Protein AF-A0AAD5Y8P5-F1 (afdb_monomer_lite)

Foldseek 3Di:
DVLLVVLALEEADQVVADDPVNLVLSLVLVLVVLVVCVVVVHPDDDHDYYYDCNRPVPPDPQVNSQVVSQVSCVPSDHGDGDDCPPCVVPDDDDPVCVVVVVVLVVVVVVLVVVVVVVQPDDPPDDRDDPDQQSAFDFDDDPNDTDTHRPVRVVVQAPPVVRGGPDDPCVVVVVVSNVSSVNVVCVVVVD

pLDDT: mean 88.27, std 11.72, range [32.88, 97.75]

InterPro domains:
  IPR000023 Phosphofructokinase domain [PF00365] (1-112)
  IPR035966 Phosphofructokinase superfamily [G3DSA:3.40.50.460] (1-175)
  IPR035966 Phosphofructokinase superfamily [SSF53784] (1-173)

Radius of gyration: 23.86 Å; chains: 1; bounding box: 50×32×78 Å

Secondary structure (DSSP, 8-state):
-HHHHTT-SEEE-TTT---HHHHHHHHHHHHHHHHHHHHHT-------EEE-TTSSTTTS-HHHHHHHHHHHHTTS--------GGGGG-SSPPHHHHHHHHHHHHHHHHHHHHHHHHH---TTS------GGGSEEEEEETTEEEEEEHHHHHHHEETTTTEESS-GGGGGHHHHHHHTTSTTTTGGG-

Sequence (190 aa):
MSALSVGASSSYIPEEGLSIETLHNDVKHLIRRYTEEIKSGIANEGRVILRSENTQPKVYSTSVISGILRAEGKGLFDSKEAVLGHLQQGDIPSPLDRIRATRLAVSAMDWIERVFGEINPTKDMPTYTTDEQHSCVIGIVGSMIVPTPILDARELADMKKRVPKESWWMGLRPLIRVLGKREYHDQAKL

Structure (mmCIF, N/CA/C/O backbone):
data_AF-A0AAD5Y8P5-F1
#
_entry.id   AF-A0AAD5Y8P5-F1
#
loop_
_atom_site.group_PDB
_atom_site.id
_atom_site.type_symbol
_atom_site.label_atom_id
_atom_site.label_alt_id
_atom_site.label_comp_id
_atom_site.label_asym_id
_atom_site.label_entity_id
_atom_site.label_seq_id
_atom_site.pdbx_PDB_ins_code
_atom_site.Cartn_x
_atom_site.Cartn_y
_atom_site.Cartn_z
_atom_site.occupancy
_atom_site.B_iso_or_equiv
_atom_site.auth_seq_id
_atom_site.auth_comp_id
_atom_site.auth_asym_id
_atom_site.auth_atom_id
_atom_site.pdbx_PDB_model_num
ATOM 1 N N . MET A 1 1 ? 2.469 3.359 3.311 1.00 90.25 1 MET A N 1
ATOM 2 C CA . MET A 1 1 ? 2.428 4.815 3.041 1.00 90.25 1 MET A CA 1
ATOM 3 C C . MET A 1 1 ? 1.085 5.438 3.380 1.00 90.25 1 MET A C 1
ATOM 5 O O . MET A 1 1 ? 1.068 6.249 4.291 1.00 90.25 1 MET A O 1
ATOM 9 N N . SER A 1 2 ? -0.032 5.026 2.768 1.00 92.44 2 SER A N 1
ATOM 10 C CA . SER A 1 2 ? -1.351 5.640 3.024 1.00 92.44 2 SER A CA 1
ATOM 11 C C . SER A 1 2 ? -1.718 5.713 4.510 1.00 92.44 2 SER A C 1
ATOM 13 O O . SER A 1 2 ? -2.194 6.739 4.971 1.00 92.44 2 SER A O 1
ATOM 15 N N . ALA A 1 3 ? -1.400 4.664 5.278 1.00 93.12 3 ALA A N 1
ATOM 16 C CA . ALA A 1 3 ? -1.639 4.616 6.722 1.00 93.12 3 ALA A CA 1
ATOM 17 C C . ALA A 1 3 ? -0.915 5.729 7.490 1.00 93.12 3 ALA A C 1
ATOM 19 O O . ALA A 1 3 ? -1.480 6.305 8.409 1.00 93.12 3 ALA A O 1
ATOM 20 N N . LEU A 1 4 ? 0.317 6.046 7.086 1.00 92.94 4 LEU A N 1
ATOM 21 C CA . LEU A 1 4 ? 1.108 7.109 7.692 1.00 92.94 4 LEU A CA 1
ATOM 22 C C . LEU A 1 4 ? 0.537 8.486 7.331 1.00 92.94 4 LEU A C 1
ATOM 24 O O . LEU A 1 4 ? 0.428 9.344 8.196 1.00 92.94 4 LEU A O 1
ATOM 28 N N . SER A 1 5 ? 0.126 8.678 6.074 1.00 92.00 5 SER A N 1
ATOM 29 C CA . SER A 1 5 ? -0.413 9.953 5.585 1.00 92.00 5 SER A CA 1
ATOM 30 C C . SER A 1 5 ? -1.754 10.332 6.216 1.00 92.00 5 SER A C 1
ATOM 32 O O . SER A 1 5 ? -1.998 11.511 6.439 1.00 92.00 5 SER A O 1
ATOM 34 N N . VAL A 1 6 ? -2.619 9.351 6.498 1.00 90.94 6 VAL A N 1
ATOM 35 C CA . VAL A 1 6 ? -3.957 9.596 7.073 1.00 90.94 6 VAL A CA 1
ATOM 36 C C . VAL A 1 6 ? -4.008 9.442 8.595 1.00 90.94 6 VAL A C 1
ATOM 38 O O . VAL A 1 6 ? -5.085 9.541 9.172 1.00 90.94 6 VAL A O 1
ATOM 41 N N . GLY A 1 7 ? -2.880 9.143 9.248 1.00 90.19 7 GLY A N 1
ATOM 42 C CA . GLY A 1 7 ? -2.860 8.860 10.687 1.00 90.19 7 GLY A CA 1
ATOM 43 C C . GLY A 1 7 ? -3.706 7.639 11.068 1.00 90.19 7 GLY A C 1
ATOM 44 O O . GLY A 1 7 ? -4.393 7.648 12.088 1.00 90.19 7 GLY A O 1
ATOM 45 N N . ALA A 1 8 ? -3.697 6.593 10.236 1.00 91.94 8 ALA A N 1
ATOM 46 C CA . ALA A 1 8 ? -4.475 5.384 10.490 1.00 91.94 8 ALA A CA 1
ATOM 47 C C . ALA A 1 8 ? -4.059 4.737 11.821 1.00 91.94 8 ALA A C 1
ATOM 49 O O . ALA A 1 8 ? -2.870 4.579 12.100 1.00 91.94 8 ALA A O 1
ATOM 50 N N . SER A 1 9 ? -5.034 4.289 12.616 1.00 90.12 9 SER A N 1
ATOM 51 C CA . SER A 1 9 ? -4.767 3.640 13.911 1.00 90.12 9 SER A CA 1
ATOM 52 C C . SER A 1 9 ? -4.070 2.285 13.747 1.00 90.12 9 SER A C 1
ATOM 54 O O . SER A 1 9 ? -3.329 1.825 14.621 1.00 90.12 9 SER A O 1
ATOM 56 N N . SER A 1 10 ? -4.325 1.632 12.613 1.00 90.69 10 SER A N 1
ATOM 57 C CA . SER A 1 10 ? -3.886 0.273 12.316 1.00 90.69 10 SER A CA 1
ATOM 58 C C . SER A 1 10 ? -3.712 0.108 10.812 1.00 90.69 10 SER A C 1
ATOM 60 O O . SER A 1 10 ? -4.474 0.679 10.025 1.00 90.69 10 SER A O 1
ATOM 62 N N . SER A 1 11 ? -2.745 -0.710 10.391 1.00 93.62 11 SER A N 1
ATOM 63 C CA . SER A 1 11 ? -2.685 -1.144 8.995 1.00 93.62 11 SER A CA 1
ATOM 64 C C . SER A 1 11 ? -2.195 -2.576 8.822 1.00 93.62 11 SER A C 1
ATOM 66 O O . SER A 1 11 ? -1.150 -2.946 9.364 1.00 93.62 11 SER A O 1
ATOM 68 N N . TYR A 1 12 ? -2.945 -3.349 8.036 1.00 94.62 12 TYR A N 1
ATOM 69 C CA . TYR A 1 12 ? -2.712 -4.767 7.771 1.00 94.62 12 TYR A CA 1
ATOM 70 C C . TYR A 1 12 ? -2.109 -4.963 6.386 1.00 94.62 12 TYR A C 1
ATOM 72 O O . TYR A 1 12 ? -2.709 -4.574 5.378 1.00 94.62 12 TYR A O 1
ATOM 80 N N . ILE A 1 13 ? -0.941 -5.598 6.338 1.00 94.06 13 ILE A N 1
ATOM 81 C CA . ILE A 1 13 ? -0.135 -5.758 5.126 1.00 94.06 13 ILE A CA 1
ATOM 82 C C . ILE A 1 13 ? 0.167 -7.242 4.856 1.00 94.06 13 ILE A C 1
ATOM 84 O O . ILE A 1 13 ? 0.202 -8.028 5.807 1.00 94.06 13 ILE A O 1
ATOM 88 N N . PRO A 1 14 ? 0.389 -7.648 3.594 1.00 92.44 14 PRO A N 1
ATOM 89 C CA . PRO A 1 14 ? 0.648 -9.047 3.259 1.00 92.44 14 PRO A CA 1
ATOM 90 C C . PRO A 1 14 ? 1.954 -9.593 3.851 1.00 92.44 14 PRO A C 1
ATOM 92 O O . PRO A 1 14 ? 2.056 -10.796 4.075 1.00 92.44 14 PRO A O 1
ATOM 95 N N . GLU A 1 15 ? 2.940 -8.731 4.100 1.00 90.31 15 GLU A N 1
ATOM 96 C CA . GLU A 1 15 ? 4.275 -9.095 4.584 1.00 90.31 15 GLU A CA 1
ATOM 97 C C . GLU A 1 15 ? 4.266 -9.570 6.045 1.00 90.31 15 GLU A C 1
ATOM 99 O O . GLU A 1 15 ? 5.000 -10.490 6.389 1.00 90.31 15 GLU A O 1
ATOM 104 N N . GLU A 1 16 ? 3.421 -8.974 6.892 1.00 89.56 16 GLU A N 1
ATOM 105 C CA . GLU A 1 16 ? 3.243 -9.366 8.302 1.00 89.56 16 GLU A CA 1
ATOM 106 C C . GLU A 1 16 ? 2.092 -10.371 8.484 1.00 89.56 16 GLU A C 1
ATOM 108 O O . GLU A 1 16 ? 2.071 -11.135 9.448 1.00 89.56 16 GLU A O 1
ATOM 113 N N . GLY A 1 17 ? 1.131 -10.380 7.554 1.00 88.75 17 GLY A N 1
ATOM 114 C CA . GLY A 1 17 ? -0.114 -11.124 7.705 1.00 88.75 17 GLY A CA 1
ATOM 115 C C . GLY A 1 17 ? -1.024 -10.533 8.786 1.00 88.75 17 GLY A C 1
ATOM 116 O O . GLY A 1 17 ? -0.840 -9.409 9.257 1.00 88.75 17 GLY A O 1
ATOM 117 N N . LEU A 1 18 ? -2.056 -11.290 9.150 1.00 92.44 18 LEU A N 1
ATOM 118 C CA . LEU A 1 18 ? -3.017 -10.943 10.188 1.00 92.44 18 LEU A CA 1
ATOM 119 C C . LEU A 1 18 ? -3.311 -12.168 11.062 1.00 92.44 18 LEU A C 1
ATOM 121 O O . LEU A 1 18 ? -3.716 -13.229 10.584 1.00 92.44 18 LEU A O 1
ATOM 125 N N . SER A 1 19 ? -3.125 -12.011 12.370 1.00 91.56 19 SER A N 1
ATOM 126 C CA . SER A 1 19 ? -3.484 -13.019 13.365 1.00 91.56 19 SER A CA 1
ATOM 127 C C . SER A 1 19 ? -4.664 -12.548 14.216 1.00 91.56 19 SER A C 1
ATOM 129 O O . SER A 1 19 ? -4.934 -11.349 14.335 1.00 91.56 19 SER A O 1
ATOM 131 N N . ILE A 1 20 ? -5.354 -13.504 14.845 1.00 92.81 20 ILE A N 1
ATOM 132 C CA . ILE A 1 20 ? -6.429 -13.214 15.807 1.00 92.81 20 ILE A CA 1
ATOM 133 C C . ILE A 1 20 ? -5.882 -12.393 16.977 1.00 92.81 20 ILE A C 1
ATOM 135 O O . ILE A 1 20 ? -6.542 -11.472 17.442 1.00 92.81 20 ILE A O 1
ATOM 139 N N . GLU A 1 21 ? -4.661 -12.687 17.427 1.00 92.50 21 GLU A N 1
ATOM 140 C CA . GLU A 1 21 ? -4.012 -11.950 18.509 1.00 92.50 21 GLU A CA 1
ATOM 141 C C . GLU A 1 21 ? -3.788 -10.479 18.143 1.00 92.50 21 GLU A C 1
ATOM 143 O O . GLU A 1 21 ? -4.112 -9.589 18.930 1.00 92.50 21 GLU A O 1
ATOM 148 N N . THR A 1 22 ? -3.302 -10.201 16.928 1.00 91.25 22 THR A N 1
ATOM 149 C CA . THR A 1 22 ? -3.154 -8.823 16.445 1.00 91.25 22 THR A CA 1
ATOM 150 C C . THR A 1 22 ? -4.506 -8.118 16.388 1.00 91.25 22 THR A C 1
ATOM 152 O O . THR A 1 22 ? -4.627 -7.001 16.884 1.00 91.25 22 THR A O 1
ATOM 155 N N . LEU A 1 23 ? -5.540 -8.772 15.852 1.00 92.75 23 LEU A N 1
ATOM 156 C CA . LEU A 1 23 ? -6.878 -8.184 15.772 1.00 92.75 23 LEU A CA 1
ATOM 157 C C . LEU A 1 23 ? -7.476 -7.910 17.162 1.00 92.75 23 LEU A C 1
ATOM 159 O O . LEU A 1 23 ? -8.064 -6.856 17.390 1.00 92.75 23 LEU A O 1
ATOM 163 N N . HIS A 1 24 ? -7.279 -8.822 18.112 1.00 92.62 24 HIS A N 1
ATOM 164 C CA . HIS A 1 24 ? -7.704 -8.659 19.503 1.00 92.62 24 HIS A CA 1
ATOM 165 C C . HIS A 1 24 ? -7.011 -7.482 20.192 1.00 92.62 24 HIS A C 1
ATOM 167 O O . HIS A 1 24 ? -7.648 -6.689 20.890 1.00 92.62 24 HIS A O 1
ATOM 173 N N . ASN A 1 25 ? -5.704 -7.333 19.979 1.00 92.00 25 ASN A N 1
ATOM 174 C CA . ASN A 1 25 ? -4.945 -6.201 20.506 1.00 92.00 25 ASN A CA 1
ATOM 175 C C . ASN A 1 25 ? -5.420 -4.875 19.897 1.00 92.00 25 ASN A C 1
ATOM 177 O O . ASN A 1 25 ? -5.530 -3.874 20.609 1.00 92.00 25 ASN A O 1
ATOM 181 N N . ASP A 1 26 ? -5.782 -4.880 18.616 1.00 92.31 26 ASP A N 1
ATOM 182 C CA . ASP A 1 26 ? -6.327 -3.714 17.925 1.00 92.31 26 ASP A CA 1
ATOM 183 C C . ASP A 1 26 ? -7.703 -3.317 18.470 1.00 92.31 26 ASP A C 1
ATOM 185 O O . ASP A 1 26 ? -7.940 -2.140 18.745 1.00 92.31 26 ASP A O 1
ATOM 189 N N . VAL A 1 27 ? -8.585 -4.292 18.706 1.00 93.62 27 VAL A N 1
ATOM 190 C CA . VAL A 1 27 ? -9.883 -4.088 19.370 1.00 93.62 27 VAL A CA 1
ATOM 191 C C . VAL A 1 27 ? -9.689 -3.464 20.751 1.00 93.62 27 VAL A C 1
ATOM 193 O O . VAL A 1 27 ? -10.279 -2.424 21.049 1.00 93.62 27 VAL A O 1
ATOM 196 N N . LYS A 1 28 ? -8.825 -4.051 21.589 1.00 92.94 28 LYS A N 1
ATOM 197 C CA . LYS A 1 28 ? -8.518 -3.518 22.926 1.00 92.94 28 LYS A CA 1
ATOM 198 C C . LYS A 1 28 ? -7.996 -2.089 22.861 1.00 92.94 28 LYS A C 1
ATOM 200 O O . LYS A 1 28 ? -8.388 -1.251 23.673 1.00 92.94 28 LYS A O 1
ATOM 205 N N . HIS A 1 29 ? -7.121 -1.813 21.899 1.00 91.38 29 HIS A N 1
ATOM 206 C CA . HIS A 1 29 ? -6.576 -0.484 21.691 1.00 91.38 29 HIS A CA 1
ATOM 207 C C . HIS A 1 29 ? -7.676 0.524 21.327 1.00 91.38 29 HIS A C 1
ATOM 209 O O . HIS A 1 29 ? -7.740 1.591 21.938 1.00 91.38 29 HIS A O 1
ATOM 215 N N . LEU A 1 30 ? -8.582 0.185 20.406 1.00 92.44 30 LEU A N 1
ATOM 216 C CA . LEU A 1 30 ? -9.707 1.054 20.042 1.00 92.44 30 LEU A CA 1
ATOM 217 C C . LEU A 1 30 ? -10.650 1.292 21.223 1.00 92.44 30 LEU A C 1
ATOM 219 O O . LEU A 1 30 ? -10.966 2.444 21.513 1.00 92.44 30 LEU A O 1
ATOM 223 N N . ILE A 1 31 ? -11.036 0.235 21.947 1.00 92.38 31 ILE A N 1
ATOM 224 C CA . ILE A 1 31 ? -11.887 0.347 23.141 1.00 92.38 31 ILE A CA 1
ATOM 225 C C . ILE A 1 31 ? -11.251 1.294 24.158 1.00 92.38 31 ILE A C 1
ATOM 227 O O . ILE A 1 31 ? -11.919 2.202 24.657 1.00 92.38 31 ILE A O 1
ATOM 231 N N . ARG A 1 32 ? -9.951 1.128 24.435 1.00 90.88 32 ARG A N 1
ATOM 232 C CA . ARG A 1 32 ? -9.208 2.013 25.339 1.00 90.88 32 ARG A CA 1
ATOM 233 C C . ARG A 1 32 ? -9.299 3.466 24.877 1.00 90.88 32 ARG A C 1
ATOM 235 O O . ARG A 1 32 ? -9.692 4.324 25.660 1.00 90.88 32 ARG A O 1
ATOM 242 N N . ARG A 1 33 ? -8.978 3.732 23.611 1.00 90.56 33 ARG A N 1
ATOM 243 C CA . ARG A 1 33 ? -8.906 5.091 23.062 1.00 90.56 33 ARG A CA 1
ATOM 244 C C . ARG A 1 33 ? -10.268 5.797 23.045 1.00 90.56 33 ARG A C 1
ATOM 246 O O . ARG A 1 33 ? -10.339 6.953 23.446 1.00 90.56 33 ARG A O 1
ATOM 253 N N . TYR A 1 34 ? -11.342 5.110 22.651 1.00 91.19 34 TYR A N 1
ATOM 254 C CA . TYR A 1 34 ? -12.699 5.671 22.721 1.00 91.19 34 TYR A CA 1
ATOM 255 C C . TYR A 1 34 ? -13.161 5.887 24.169 1.00 91.19 34 TYR A C 1
ATOM 257 O O . TYR A 1 34 ? -13.794 6.892 24.476 1.00 91.19 34 TYR A O 1
ATOM 265 N N . THR A 1 35 ? -12.804 4.988 25.091 1.00 90.75 35 THR A N 1
ATOM 266 C CA . THR A 1 35 ? -13.145 5.147 26.515 1.00 90.75 35 THR A CA 1
ATOM 267 C C . THR A 1 35 ? -12.419 6.336 27.149 1.00 90.75 35 THR A C 1
ATOM 269 O O . THR A 1 35 ? -13.012 7.067 27.939 1.00 90.75 35 THR A O 1
ATOM 272 N N . GLU A 1 36 ? -11.138 6.533 26.828 1.00 89.19 36 GLU A N 1
ATOM 273 C CA . GLU A 1 36 ? -10.352 7.692 27.269 1.00 89.19 36 GLU A CA 1
ATOM 274 C C . GLU A 1 36 ? -10.967 9.006 26.778 1.00 89.19 36 GLU A C 1
ATOM 276 O O . GLU A 1 36 ? -11.122 9.931 27.567 1.00 89.19 36 GLU A O 1
ATOM 281 N N . GLU A 1 37 ? -11.374 9.076 25.510 1.00 88.88 37 GLU A N 1
ATOM 282 C CA . GLU A 1 37 ? -11.982 10.280 24.925 1.00 88.88 37 GLU A CA 1
ATOM 283 C C . GLU A 1 37 ? -13.309 10.640 25.594 1.00 88.88 37 GLU A C 1
ATOM 285 O O . GLU A 1 37 ? -13.493 11.792 25.993 1.00 88.88 37 GLU A O 1
ATOM 290 N N . ILE A 1 38 ? -14.174 9.648 25.831 1.00 88.38 38 ILE A N 1
ATOM 291 C CA . ILE A 1 38 ? -15.427 9.844 26.573 1.00 88.38 38 ILE A CA 1
ATOM 292 C C . ILE A 1 38 ? -15.146 10.351 27.993 1.00 88.38 38 ILE A C 1
ATOM 294 O O . ILE A 1 38 ? -15.801 11.285 28.453 1.00 88.38 38 ILE A O 1
ATOM 298 N N . LYS A 1 39 ? -14.160 9.770 28.690 1.00 89.31 39 LYS A N 1
ATOM 299 C CA . LYS A 1 39 ? -13.785 10.193 30.052 1.00 89.31 39 LYS A CA 1
ATOM 300 C C . LYS A 1 39 ? -13.212 11.606 30.093 1.00 89.31 39 LYS A C 1
ATOM 302 O O . LYS A 1 39 ? -13.468 12.334 31.046 1.00 89.31 39 LYS A O 1
ATOM 307 N N . SER A 1 40 ? -12.434 11.984 29.085 1.00 88.62 40 SER A N 1
ATOM 308 C CA . SER A 1 40 ? -11.830 13.312 28.975 1.00 88.62 40 SER A CA 1
ATOM 309 C C . SER A 1 40 ? -12.780 14.366 28.394 1.00 88.62 40 SER A C 1
ATOM 311 O O . SER A 1 40 ? -12.387 15.525 28.298 1.00 88.62 40 SER A O 1
ATOM 313 N N . GLY A 1 41 ? -14.007 13.995 28.006 1.00 86.44 41 GLY A N 1
ATOM 314 C CA . GLY A 1 41 ? -14.973 14.908 27.386 1.00 86.44 41 GLY A CA 1
ATOM 315 C C . GLY A 1 41 ? -14.536 15.421 26.009 1.00 86.44 41 GLY A C 1
ATOM 316 O O . GLY A 1 41 ? -15.014 16.461 25.561 1.00 86.44 41 GLY A O 1
ATOM 317 N N . ILE A 1 42 ? -13.609 14.720 25.350 1.00 85.94 42 ILE A N 1
ATOM 318 C CA . ILE A 1 42 ? -13.103 15.076 24.023 1.00 85.94 42 ILE A CA 1
ATOM 319 C C . ILE A 1 42 ? -14.069 14.506 22.983 1.00 85.94 42 ILE A C 1
ATOM 321 O O . ILE A 1 42 ? -14.558 13.385 23.124 1.00 85.94 42 ILE A O 1
ATOM 325 N N . ALA A 1 43 ? -14.355 15.274 21.931 1.00 81.25 43 ALA A N 1
ATOM 326 C CA . ALA A 1 43 ? -15.179 14.791 20.831 1.00 81.25 43 ALA A CA 1
ATOM 327 C C . ALA A 1 43 ? -14.529 13.564 20.169 1.00 81.25 43 ALA A C 1
ATOM 329 O O . ALA A 1 43 ? -13.327 13.543 19.917 1.00 81.25 43 ALA A O 1
ATOM 330 N N . ASN A 1 44 ? -15.337 12.547 19.870 1.00 78.31 44 ASN A N 1
ATOM 331 C CA . ASN A 1 44 ? -14.853 11.329 19.231 1.00 78.31 44 ASN A CA 1
ATOM 332 C C . ASN A 1 44 ? -14.359 11.628 17.810 1.00 78.31 44 ASN A C 1
ATOM 334 O O . ASN A 1 44 ? -15.157 11.867 16.901 1.00 78.31 44 ASN A O 1
ATOM 338 N N . GLU A 1 45 ? -13.048 11.549 17.603 1.00 79.56 45 GLU A N 1
ATOM 339 C CA . GLU A 1 45 ? -12.453 11.623 16.273 1.00 79.56 45 GLU A CA 1
ATOM 340 C C . GLU A 1 45 ? -12.576 10.249 15.596 1.00 79.56 45 GLU A C 1
ATOM 342 O O . GLU A 1 45 ? -12.228 9.201 16.159 1.00 79.56 45 GLU A O 1
ATOM 347 N N . GLY A 1 46 ? -13.146 10.227 14.390 1.00 86.56 46 GLY A N 1
ATOM 348 C CA . GLY A 1 46 ? -13.263 9.007 13.594 1.00 86.56 46 GLY A CA 1
ATOM 349 C C . GLY A 1 46 ? -11.893 8.368 13.363 1.00 86.56 46 GLY A C 1
ATOM 350 O O . GLY A 1 46 ? -10.889 9.059 13.208 1.00 86.56 46 GLY A O 1
ATOM 351 N N . ARG A 1 47 ? -11.840 7.035 13.344 1.00 91.44 47 ARG A N 1
ATOM 352 C CA . ARG A 1 47 ? -10.594 6.281 13.170 1.00 91.44 47 ARG A CA 1
ATOM 353 C C . ARG A 1 47 ? -10.649 5.436 11.916 1.00 91.44 47 ARG A C 1
ATOM 355 O O . ARG A 1 47 ? -11.695 4.897 11.563 1.00 91.44 47 ARG A O 1
ATOM 362 N N . VAL A 1 48 ? -9.499 5.302 11.266 1.00 93.50 48 VAL A N 1
ATOM 363 C CA . VAL A 1 48 ? -9.353 4.543 10.024 1.00 93.50 48 VAL A CA 1
ATOM 364 C C . VAL A 1 48 ? -8.375 3.398 10.235 1.00 93.50 48 VAL A C 1
ATOM 366 O O . VAL A 1 48 ? -7.298 3.569 10.811 1.00 93.50 48 VAL A O 1
ATOM 369 N N . ILE A 1 49 ? -8.754 2.229 9.729 1.00 94.19 49 ILE A N 1
ATOM 370 C CA . ILE A 1 49 ? -7.901 1.050 9.626 1.00 94.19 49 ILE A CA 1
ATOM 371 C C . ILE A 1 49 ? -7.731 0.746 8.148 1.00 94.19 49 ILE A C 1
ATOM 373 O O . ILE A 1 49 ? -8.715 0.630 7.421 1.00 94.19 49 ILE A O 1
ATOM 377 N N . LEU A 1 50 ? -6.484 0.613 7.701 1.00 94.88 50 LEU A N 1
ATOM 378 C CA . LEU A 1 50 ? -6.194 0.286 6.308 1.00 94.88 50 LEU A CA 1
ATOM 379 C C . LEU A 1 50 ? -5.809 -1.179 6.171 1.00 94.88 50 LEU A C 1
ATOM 381 O O . LEU A 1 50 ? -4.899 -1.660 6.841 1.00 94.88 50 LEU A O 1
ATOM 385 N N . ARG A 1 51 ? -6.457 -1.884 5.254 1.00 94.69 51 ARG A N 1
ATOM 386 C CA . ARG A 1 51 ? -6.156 -3.282 4.956 1.00 94.69 51 ARG A CA 1
ATOM 387 C C . ARG A 1 51 ? -5.767 -3.405 3.493 1.00 94.69 51 ARG A C 1
ATOM 389 O O . ARG A 1 51 ? -6.535 -3.012 2.621 1.00 94.69 51 ARG A O 1
ATOM 396 N N . SER A 1 52 ? -4.582 -3.951 3.235 1.00 94.25 52 SER A N 1
ATOM 397 C CA . SER A 1 52 ? -4.168 -4.302 1.878 1.00 94.25 52 SER A CA 1
ATOM 398 C C . SER A 1 52 ? -4.983 -5.488 1.358 1.00 94.25 52 SER A C 1
ATOM 400 O O . SER A 1 52 ? -5.326 -6.403 2.110 1.00 94.25 52 SER A O 1
ATOM 402 N N . GLU A 1 53 ? -5.291 -5.482 0.062 1.00 92.12 53 GLU A N 1
ATOM 403 C CA . GLU A 1 53 ? -6.152 -6.480 -0.576 1.00 92.12 53 GLU A CA 1
ATOM 404 C C . GLU A 1 53 ? -5.594 -7.904 -0.458 1.00 92.12 53 GLU A C 1
ATOM 406 O O . GLU A 1 53 ? -6.347 -8.853 -0.228 1.00 92.12 53 GLU A O 1
ATOM 411 N N . ASN A 1 54 ? -4.270 -8.049 -0.536 1.00 90.94 54 ASN A N 1
ATOM 412 C CA . ASN A 1 54 ? -3.612 -9.352 -0.523 1.00 90.94 54 ASN A CA 1
ATOM 413 C C . ASN A 1 54 ? -3.301 -9.873 0.895 1.00 90.94 54 ASN A C 1
ATOM 415 O O . ASN A 1 54 ? -2.705 -10.939 1.054 1.00 90.94 54 ASN A O 1
ATOM 419 N N . THR A 1 55 ? -3.712 -9.157 1.948 1.00 90.94 55 THR A N 1
ATOM 420 C CA . THR A 1 55 ? -3.552 -9.625 3.331 1.00 90.94 55 THR A CA 1
ATOM 421 C C . THR A 1 55 ? -4.593 -10.702 3.629 1.00 90.94 55 THR A C 1
ATOM 423 O O . THR A 1 55 ? -5.744 -10.378 3.922 1.00 90.94 55 THR A O 1
ATOM 426 N N . GLN A 1 56 ? -4.209 -11.977 3.500 1.00 88.25 56 GLN A N 1
ATOM 427 C CA . GLN A 1 56 ? -5.052 -13.166 3.743 1.00 88.25 56 GLN A CA 1
ATOM 428 C C . GLN A 1 56 ? -6.503 -13.022 3.233 1.00 88.25 56 GLN A C 1
ATOM 430 O O . GLN A 1 56 ? -7.454 -13.146 4.011 1.00 88.25 56 GLN A O 1
ATOM 435 N N . PRO A 1 57 ? -6.697 -12.799 1.918 1.00 84.44 57 PRO A N 1
ATOM 436 C CA . PRO A 1 57 ? -7.988 -12.411 1.341 1.00 84.44 57 PRO A CA 1
ATOM 437 C C . PRO A 1 57 ? -9.124 -13.406 1.577 1.00 84.44 57 PRO A C 1
ATOM 439 O O . PRO A 1 57 ? -10.281 -13.008 1.617 1.00 84.44 57 PRO A O 1
ATOM 442 N N . LYS A 1 58 ? -8.803 -14.692 1.753 1.00 87.25 58 LYS A N 1
ATOM 443 C CA . LYS A 1 58 ? -9.798 -15.756 1.948 1.00 87.25 58 LYS A CA 1
ATOM 444 C C . LYS A 1 58 ? -10.350 -15.838 3.372 1.00 87.25 58 LYS A C 1
ATOM 446 O O . LYS A 1 58 ? -11.420 -16.399 3.555 1.00 87.25 58 LYS A O 1
ATOM 451 N N . VAL A 1 59 ? -9.603 -15.352 4.364 1.00 90.12 59 VAL A N 1
ATOM 452 C CA . VAL A 1 59 ? -9.937 -15.541 5.787 1.00 90.12 59 VAL A CA 1
ATOM 453 C C . VAL A 1 59 ? -10.345 -14.216 6.415 1.00 90.12 59 VAL A C 1
ATOM 455 O O . VAL A 1 59 ? -11.423 -14.111 6.987 1.00 90.12 59 VAL A O 1
ATOM 458 N N . TYR A 1 60 ? -9.513 -13.186 6.258 1.00 91.81 60 TYR A N 1
ATOM 459 C CA . TYR A 1 60 ? -9.741 -11.874 6.855 1.00 91.81 60 TY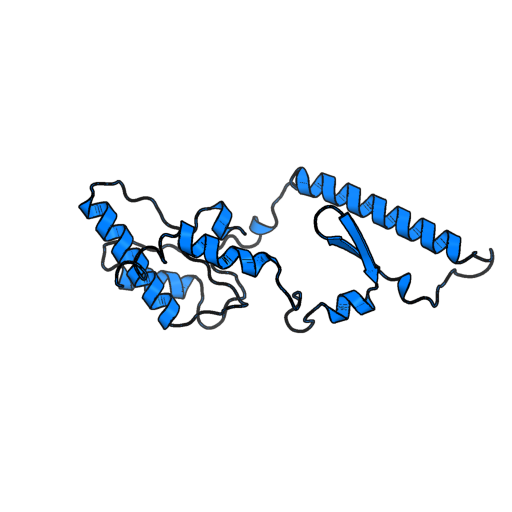R A CA 1
ATOM 460 C C . TYR A 1 60 ? -10.098 -10.849 5.780 1.00 91.81 60 TYR A C 1
ATOM 462 O O . TYR A 1 60 ? -9.294 -9.988 5.407 1.00 91.81 60 TYR A O 1
ATOM 470 N N . SER A 1 61 ? -11.321 -10.962 5.259 1.00 92.75 61 SER A N 1
ATOM 471 C CA . SER A 1 61 ? -11.891 -9.939 4.383 1.00 92.75 61 SER A CA 1
ATOM 472 C C . SER A 1 61 ? -12.171 -8.649 5.162 1.00 92.75 61 SER A C 1
ATOM 474 O O . SER A 1 61 ? -12.312 -8.650 6.388 1.00 92.75 61 SER A O 1
ATOM 476 N N . THR A 1 62 ? -12.299 -7.532 4.442 1.00 94.06 62 THR A N 1
ATOM 477 C CA . THR A 1 62 ? -12.676 -6.240 5.035 1.00 94.06 62 THR A CA 1
ATOM 478 C C . THR A 1 62 ? -14.005 -6.336 5.794 1.00 94.06 62 THR A C 1
ATOM 480 O O . THR A 1 62 ? -14.108 -5.817 6.904 1.00 94.06 62 THR A O 1
ATOM 483 N N . SER A 1 63 ? -14.967 -7.087 5.252 1.00 94.00 63 SER A N 1
ATOM 484 C CA . SER A 1 63 ? -16.276 -7.312 5.868 1.00 94.00 63 SER A CA 1
ATOM 485 C C . SER A 1 63 ? -16.189 -8.098 7.172 1.00 94.00 63 SER A C 1
ATOM 487 O O . SER A 1 63 ? -16.819 -7.721 8.158 1.00 94.00 63 SER A O 1
ATOM 489 N N . VAL A 1 64 ? -15.361 -9.148 7.217 1.00 94.00 64 VAL A N 1
ATOM 490 C CA . VAL A 1 64 ? -15.131 -9.943 8.433 1.00 94.00 64 VAL A CA 1
ATOM 491 C C . VAL A 1 64 ? -14.476 -9.088 9.512 1.00 94.00 64 VAL A C 1
ATOM 493 O O . VAL A 1 64 ? -14.947 -9.069 10.647 1.00 94.00 64 VAL A O 1
ATOM 496 N N . ILE A 1 65 ? -13.432 -8.330 9.163 1.00 94.50 65 ILE A N 1
ATOM 497 C CA . ILE A 1 65 ? -12.749 -7.438 10.111 1.00 94.50 65 ILE A CA 1
ATOM 498 C C . ILE A 1 65 ? -13.727 -6.387 10.653 1.00 94.50 65 ILE A C 1
ATOM 500 O O . ILE A 1 65 ? -13.789 -6.176 11.864 1.00 94.50 65 ILE A O 1
ATOM 504 N N . SER A 1 66 ? -14.518 -5.754 9.782 1.00 95.00 66 SER A N 1
ATOM 505 C CA . SER A 1 66 ? -15.507 -4.753 10.195 1.00 95.00 66 SER A CA 1
ATOM 506 C C . SER A 1 66 ? -16.590 -5.356 11.096 1.00 95.00 66 SER A C 1
ATOM 508 O O . SER A 1 66 ? -16.918 -4.777 12.131 1.00 95.00 66 SER A O 1
ATOM 510 N N . GLY A 1 67 ? -17.079 -6.558 10.774 1.00 94.75 67 GLY A N 1
ATOM 511 C CA . GLY A 1 67 ? -18.035 -7.292 11.603 1.00 94.75 67 GLY A CA 1
ATOM 512 C C . GLY A 1 67 ? -17.496 -7.613 12.999 1.00 94.75 67 GLY A C 1
ATOM 513 O O . GLY A 1 67 ? -18.198 -7.393 13.985 1.00 94.75 67 GLY A O 1
ATOM 514 N N . ILE A 1 68 ? -16.239 -8.058 13.098 1.00 94.44 68 ILE A N 1
ATOM 515 C CA . ILE A 1 68 ? -15.579 -8.332 14.386 1.00 94.44 68 ILE A CA 1
ATOM 516 C C . ILE A 1 68 ? -15.444 -7.046 15.207 1.00 94.44 68 ILE A C 1
ATOM 518 O O . ILE A 1 68 ? -15.838 -7.016 16.370 1.00 94.44 68 ILE A O 1
ATOM 522 N N . LEU A 1 69 ? -14.941 -5.965 14.601 1.00 94.69 69 LEU A N 1
ATOM 523 C CA . LEU A 1 69 ? -14.793 -4.671 15.275 1.00 94.69 69 LEU A CA 1
ATOM 524 C C . LEU A 1 69 ? -16.134 -4.136 15.783 1.00 94.69 69 LEU A C 1
ATOM 526 O O . LEU A 1 69 ? -16.207 -3.604 16.888 1.00 94.69 69 LEU A O 1
ATOM 530 N N . ARG A 1 70 ? -17.198 -4.301 14.994 1.00 94.50 70 ARG A N 1
ATOM 531 C CA . ARG A 1 70 ? -18.554 -3.893 15.362 1.00 94.50 70 ARG A CA 1
ATOM 532 C C . ARG A 1 70 ? -19.115 -4.717 16.521 1.00 94.50 70 ARG A C 1
ATOM 534 O O . ARG A 1 70 ? -19.706 -4.148 17.436 1.00 94.50 70 ARG A O 1
ATOM 541 N N . ALA A 1 71 ? -18.918 -6.035 16.499 1.00 94.19 71 ALA A N 1
ATOM 542 C CA . ALA A 1 71 ? -19.365 -6.925 17.569 1.00 94.19 71 ALA A CA 1
ATOM 543 C C . ALA A 1 71 ? -18.637 -6.633 18.892 1.00 94.19 71 ALA A C 1
ATOM 545 O O . ALA A 1 71 ? -19.271 -6.497 19.939 1.00 94.19 71 ALA A O 1
ATOM 546 N N . GLU A 1 72 ? -17.315 -6.465 18.839 1.00 94.25 72 GLU A N 1
ATOM 547 C CA . GLU A 1 72 ? -16.500 -6.172 20.021 1.00 94.25 72 GLU A CA 1
ATOM 548 C C . GLU A 1 72 ? -16.634 -4.725 20.514 1.00 94.25 72 GLU A C 1
ATOM 550 O O . GLU A 1 72 ? -16.388 -4.445 21.688 1.00 94.25 72 GLU A O 1
ATOM 555 N N . GLY A 1 73 ? -17.079 -3.808 19.650 1.00 88.69 73 GLY A N 1
ATOM 556 C CA . GLY A 1 73 ? -17.341 -2.417 20.007 1.00 88.69 73 GLY A CA 1
ATOM 557 C C . GLY A 1 73 ? -18.433 -2.252 21.068 1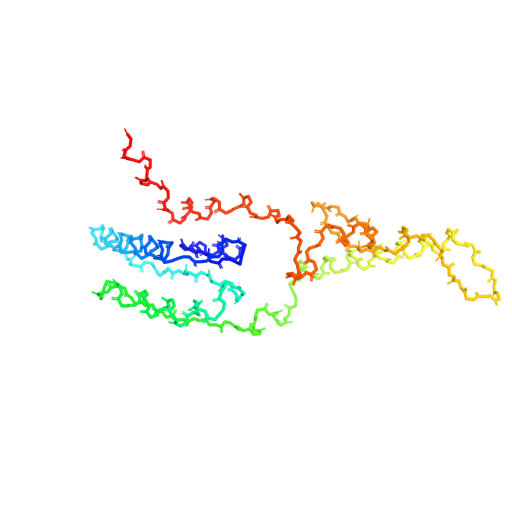.00 88.69 73 GLY A C 1
ATOM 558 O O . GLY A 1 73 ? -18.411 -1.261 21.790 1.00 88.69 73 GLY A O 1
ATOM 559 N N . LYS A 1 74 ? -19.371 -3.205 21.211 1.00 90.06 74 LYS A N 1
ATOM 560 C CA . LYS A 1 74 ? -20.416 -3.232 22.266 1.00 90.06 74 LYS A CA 1
ATOM 561 C C . LYS A 1 74 ? -21.142 -1.888 22.480 1.00 90.06 74 LYS A C 1
ATOM 563 O O . LYS A 1 74 ? -21.466 -1.519 23.605 1.00 90.06 74 LYS A O 1
ATOM 568 N N . GLY A 1 75 ? -21.381 -1.145 21.397 1.00 86.44 75 GLY A N 1
ATOM 569 C CA . GLY A 1 75 ? -22.038 0.169 21.417 1.00 86.44 75 GLY A CA 1
ATOM 570 C C . GLY A 1 75 ? -21.125 1.363 21.728 1.00 86.44 75 GLY A C 1
ATOM 571 O O . GLY A 1 75 ? -21.576 2.498 21.614 1.00 86.44 75 GLY A O 1
ATOM 572 N N . LEU A 1 76 ? -19.850 1.138 22.066 1.00 90.75 76 LEU A N 1
ATOM 573 C CA . LEU A 1 76 ? -18.851 2.195 22.262 1.00 90.75 76 LEU A CA 1
ATOM 574 C C . LEU A 1 76 ? -18.463 2.866 20.938 1.00 90.75 76 LEU A C 1
ATOM 576 O O . LEU A 1 76 ? -18.283 4.079 20.879 1.00 90.75 76 LEU A O 1
ATOM 580 N N . PHE A 1 77 ? -18.332 2.068 19.879 1.00 91.69 77 PHE A N 1
ATOM 581 C CA . PHE A 1 77 ? -18.098 2.530 18.516 1.00 91.69 77 PHE A CA 1
ATOM 582 C C . PHE A 1 77 ? -18.715 1.555 17.509 1.00 91.69 77 PHE A C 1
ATOM 584 O O . PHE A 1 77 ? -19.000 0.401 17.832 1.00 91.69 77 PHE A O 1
ATOM 591 N N . ASP A 1 78 ? -18.901 2.035 16.280 1.00 92.88 78 ASP A N 1
ATOM 592 C CA . ASP A 1 78 ? -19.344 1.237 15.136 1.00 92.88 78 ASP A CA 1
ATOM 593 C C . ASP A 1 78 ? -18.217 1.135 14.098 1.00 92.88 78 ASP A C 1
ATOM 595 O O . ASP A 1 78 ? -17.330 1.992 14.037 1.00 92.88 78 ASP A O 1
ATOM 599 N N . SER A 1 79 ? -18.245 0.089 13.274 1.00 94.69 79 SER A N 1
ATOM 600 C CA . SER A 1 79 ? -17.289 -0.110 12.183 1.00 94.69 79 SER A CA 1
ATOM 601 C C . SER A 1 79 ? -18.029 -0.182 10.856 1.00 94.69 79 SER A C 1
ATOM 603 O O . SER A 1 79 ? -19.036 -0.877 10.731 1.00 94.69 79 SER A O 1
ATOM 605 N N . LYS A 1 80 ? -17.508 0.530 9.856 1.00 94.44 80 LYS A N 1
ATOM 606 C CA . LYS A 1 80 ? -17.986 0.469 8.475 1.00 94.44 80 LYS A CA 1
ATOM 607 C C . LYS A 1 80 ? -16.835 0.102 7.558 1.00 94.44 80 LYS A C 1
ATOM 609 O O . LYS A 1 80 ? -15.721 0.599 7.724 1.00 94.44 80 LYS A O 1
ATOM 614 N N . GLU A 1 81 ? -17.120 -0.744 6.580 1.00 94.69 81 GLU A N 1
ATOM 615 C CA . GLU A 1 81 ? -16.172 -1.059 5.523 1.00 94.69 81 GLU A CA 1
ATOM 616 C C . GLU A 1 81 ? -16.239 -0.042 4.382 1.00 94.69 81 GLU A C 1
ATOM 618 O O . GLU A 1 81 ? -17.296 0.500 4.060 1.00 94.69 81 GLU A O 1
ATOM 623 N N . ALA A 1 82 ? -15.090 0.199 3.757 1.00 94.56 82 ALA A N 1
ATOM 624 C CA . ALA A 1 82 ? -14.978 0.974 2.533 1.00 94.56 82 ALA A CA 1
ATOM 625 C C . ALA A 1 82 ? -13.936 0.309 1.630 1.00 94.56 82 ALA A C 1
ATOM 627 O O . ALA A 1 82 ? -12.767 0.185 2.001 1.00 94.56 82 ALA A O 1
ATOM 628 N N . VAL A 1 83 ? -14.362 -0.126 0.444 1.00 94.62 83 VAL A N 1
ATOM 629 C CA . VAL A 1 83 ? -13.481 -0.701 -0.578 1.00 94.62 83 VAL A CA 1
ATOM 630 C C . VAL A 1 83 ? -13.434 0.269 -1.748 1.00 94.62 83 VAL A C 1
ATOM 632 O O . VAL A 1 83 ? -14.398 0.399 -2.492 1.00 94.62 83 VAL A O 1
ATOM 635 N N . LEU A 1 84 ? -12.305 0.965 -1.899 1.00 93.31 84 LEU A N 1
ATOM 636 C CA . LEU A 1 84 ? -12.127 1.967 -2.956 1.00 93.31 84 LEU A CA 1
ATOM 637 C C . LEU A 1 84 ? -12.106 1.342 -4.361 1.00 93.31 84 LEU A C 1
ATOM 639 O O . LEU A 1 84 ? -12.505 1.980 -5.332 1.00 93.31 84 LEU A O 1
ATOM 643 N N . GLY A 1 85 ? -11.621 0.100 -4.481 1.00 93.38 85 GLY A N 1
ATOM 644 C CA . GLY A 1 85 ? -11.510 -0.598 -5.762 1.00 93.38 85 GLY A CA 1
ATOM 645 C C . GLY A 1 85 ? -10.646 0.173 -6.765 1.00 93.38 85 GLY A C 1
ATOM 646 O O . GLY A 1 85 ? -9.588 0.693 -6.402 1.00 93.38 85 GLY A O 1
ATOM 647 N N . HIS A 1 86 ? -11.124 0.268 -8.008 1.00 94.56 86 HIS A N 1
ATOM 648 C CA . HIS A 1 86 ? -10.425 0.907 -9.129 1.00 94.56 86 HIS A CA 1
ATOM 649 C C . HIS A 1 86 ? -10.209 2.413 -8.961 1.00 94.56 86 HIS A C 1
ATOM 651 O O . HIS A 1 86 ? -9.317 2.957 -9.600 1.00 94.56 86 HIS A O 1
ATOM 657 N N . LEU A 1 87 ? -10.930 3.080 -8.050 1.00 93.81 87 LEU A N 1
ATOM 658 C CA . LEU A 1 87 ? -10.707 4.501 -7.760 1.00 93.81 87 LEU A CA 1
ATOM 659 C C . LEU A 1 87 ? -9.264 4.780 -7.294 1.00 93.81 87 LEU A C 1
ATOM 661 O O . LEU A 1 87 ? -8.759 5.886 -7.452 1.00 93.81 87 LEU A O 1
ATOM 665 N N . GLN A 1 88 ? -8.576 3.764 -6.764 1.00 93.94 88 GLN A N 1
ATOM 666 C CA . GLN A 1 88 ? -7.164 3.841 -6.377 1.00 93.94 88 GLN A CA 1
ATOM 667 C C . GLN A 1 88 ? -6.207 4.070 -7.554 1.00 93.94 88 GLN A C 1
ATOM 669 O O . GLN A 1 88 ? -5.089 4.521 -7.321 1.00 93.94 88 GLN A O 1
ATOM 674 N N . GLN A 1 89 ? -6.617 3.778 -8.794 1.00 94.25 89 GLN A N 1
ATOM 675 C CA . GLN A 1 89 ? -5.823 4.092 -9.990 1.00 94.25 89 GLN A CA 1
ATOM 676 C C . GLN A 1 89 ? -5.740 5.605 -10.237 1.00 94.25 89 GLN A C 1
ATOM 678 O O . GLN A 1 89 ? -4.825 6.068 -10.913 1.00 94.25 89 GLN A O 1
ATOM 683 N N . GLY A 1 90 ? -6.661 6.373 -9.647 1.00 93.19 90 GLY A N 1
ATOM 684 C CA . GLY A 1 90 ? -6.846 7.779 -9.962 1.00 93.19 90 GLY A CA 1
ATOM 685 C C . GLY A 1 90 ? -7.507 7.971 -11.325 1.00 93.19 90 GLY A C 1
ATOM 686 O O . GLY A 1 90 ? -7.912 7.018 -11.985 1.00 93.19 90 GLY A O 1
ATOM 687 N N . ASP A 1 91 ? -7.630 9.232 -11.718 1.00 94.31 91 ASP A N 1
ATOM 688 C CA . ASP A 1 91 ? -8.166 9.632 -13.021 1.00 94.31 91 ASP A CA 1
ATOM 689 C C . ASP A 1 91 ? -7.122 10.502 -13.728 1.00 94.31 91 ASP A C 1
ATOM 691 O O . ASP A 1 91 ? -6.407 10.069 -14.630 1.00 94.31 91 ASP A O 1
ATOM 695 N N . ILE A 1 92 ? -6.908 11.707 -13.198 1.00 96.00 92 ILE A N 1
ATOM 696 C CA . ILE A 1 92 ? -5.896 12.635 -13.694 1.00 96.00 92 ILE A CA 1
ATOM 697 C C . ILE A 1 92 ? -4.576 12.421 -12.927 1.00 96.00 92 ILE A C 1
ATOM 699 O O . ILE A 1 92 ? -4.557 12.596 -11.704 1.00 96.00 92 ILE A O 1
ATOM 703 N N . PRO A 1 93 ? -3.447 12.113 -13.604 1.00 96.31 93 PRO A N 1
ATOM 704 C CA . PRO A 1 93 ? -2.173 11.867 -12.933 1.00 96.31 93 PRO A CA 1
ATOM 705 C C . PRO A 1 93 ? -1.666 13.125 -12.228 1.00 96.31 93 PRO A C 1
ATOM 707 O O . PRO A 1 93 ? -1.813 14.248 -12.739 1.00 96.31 93 PRO A O 1
ATOM 710 N N . SER A 1 94 ? -1.027 12.932 -11.073 1.00 96.81 94 SER A N 1
ATOM 711 C CA . SER A 1 94 ? -0.510 14.026 -10.250 1.00 96.81 94 SER A CA 1
ATOM 712 C C . SER A 1 94 ? 0.652 14.764 -10.938 1.00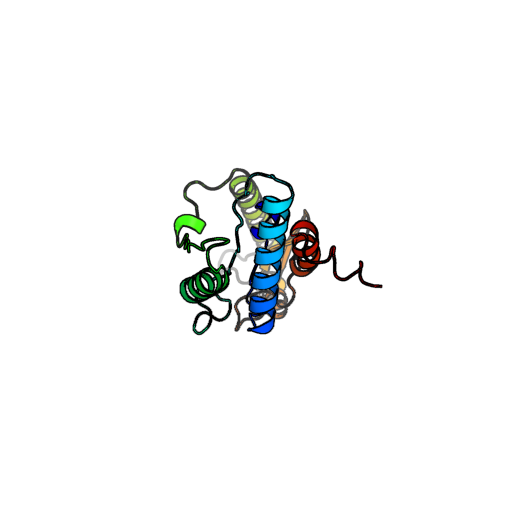 96.81 94 SER A C 1
ATOM 714 O O . SER A 1 94 ? 1.335 14.186 -11.790 1.00 96.81 94 SER A O 1
ATOM 716 N N . PRO A 1 95 ? 0.949 16.029 -10.574 1.00 97.75 95 PRO A N 1
ATOM 717 C CA . PRO A 1 95 ? 2.124 16.733 -11.096 1.00 97.75 95 PRO A CA 1
ATOM 718 C C . PRO A 1 95 ? 3.437 15.975 -10.856 1.00 97.75 95 PRO A C 1
ATOM 720 O O . PRO A 1 95 ? 4.321 15.986 -11.711 1.00 97.75 95 PRO A O 1
ATOM 723 N N . LEU A 1 96 ? 3.547 15.277 -9.719 1.00 95.19 96 LEU A N 1
ATOM 724 C CA . LEU A 1 96 ? 4.716 14.467 -9.389 1.00 95.19 96 LEU A CA 1
ATOM 725 C C . LEU A 1 96 ? 4.876 13.295 -10.361 1.00 95.19 96 LEU A C 1
ATOM 727 O O . LEU A 1 96 ? 5.984 13.065 -10.848 1.00 95.19 96 LEU A O 1
ATOM 731 N N . ASP A 1 97 ? 3.784 12.592 -10.665 1.00 96.25 97 ASP A N 1
ATOM 732 C CA . ASP A 1 97 ? 3.804 11.470 -11.608 1.00 96.25 97 ASP A CA 1
ATOM 733 C C . ASP A 1 97 ? 4.149 11.946 -13.017 1.00 96.25 97 ASP A C 1
ATOM 735 O O . ASP A 1 97 ? 4.976 11.327 -13.679 1.00 96.25 97 ASP A O 1
ATOM 739 N N . ARG A 1 98 ? 3.608 13.093 -13.449 1.00 97.44 98 ARG A N 1
ATOM 740 C CA . ARG A 1 98 ? 3.926 13.684 -14.761 1.00 97.44 98 ARG A CA 1
ATOM 741 C C . ARG A 1 98 ? 5.410 14.019 -14.890 1.00 97.44 98 ARG A C 1
ATOM 743 O O . ARG A 1 98 ? 6.047 13.607 -15.853 1.00 97.44 98 ARG A O 1
ATOM 750 N N . ILE A 1 99 ? 5.976 14.724 -13.908 1.00 96.31 99 ILE A N 1
ATOM 751 C CA . ILE A 1 99 ? 7.398 15.103 -13.927 1.00 96.31 99 ILE A CA 1
ATOM 752 C C . ILE A 1 99 ? 8.287 13.857 -13.887 1.00 96.31 99 ILE A C 1
ATOM 754 O O . ILE A 1 99 ? 9.264 13.771 -14.632 1.00 96.31 99 ILE A O 1
ATOM 758 N N . ARG A 1 100 ? 7.967 12.878 -13.032 1.00 95.56 100 ARG A N 1
ATOM 759 C CA . ARG A 1 100 ? 8.735 11.628 -12.948 1.00 95.56 100 ARG A CA 1
ATOM 760 C C . ARG A 1 100 ? 8.643 10.816 -14.234 1.00 95.56 100 ARG A C 1
ATOM 762 O O . ARG A 1 100 ? 9.675 10.327 -14.676 1.00 95.56 100 ARG A O 1
ATOM 769 N N . ALA A 1 101 ? 7.467 10.722 -14.850 1.00 96.69 101 ALA A N 1
ATOM 770 C CA . ALA A 1 101 ? 7.284 10.037 -16.125 1.00 96.69 101 ALA A CA 1
ATOM 771 C C . ALA A 1 101 ? 8.154 10.661 -17.221 1.00 96.69 101 ALA A C 1
ATOM 773 O O . ALA A 1 101 ? 8.897 9.940 -17.881 1.00 96.69 101 ALA A O 1
ATOM 774 N N . THR A 1 102 ? 8.151 11.993 -17.355 1.00 96.69 102 THR A N 1
ATOM 775 C CA . THR A 1 102 ? 9.015 12.683 -18.325 1.00 96.69 102 THR A CA 1
ATOM 776 C C . THR A 1 102 ? 10.494 12.434 -18.040 1.00 96.69 102 THR A C 1
ATOM 778 O O . THR A 1 102 ? 11.244 12.120 -18.959 1.00 96.69 102 THR A O 1
ATOM 781 N N . ARG A 1 103 ? 10.927 12.518 -16.773 1.00 95.88 103 ARG A N 1
ATOM 782 C CA . ARG A 1 103 ? 12.326 12.251 -16.400 1.00 95.88 103 ARG A CA 1
ATOM 783 C C . ARG A 1 103 ? 12.754 10.820 -16.737 1.00 95.88 103 ARG A C 1
ATOM 785 O O . ARG A 1 103 ? 13.822 10.634 -17.302 1.00 95.88 103 ARG A O 1
ATOM 792 N N . LEU A 1 104 ? 11.923 9.831 -16.408 1.00 96.75 104 LEU A N 1
ATOM 793 C CA . LEU A 1 104 ? 12.193 8.423 -16.710 1.00 96.75 104 LEU A CA 1
ATOM 794 C C . LEU A 1 104 ? 12.208 8.162 -18.220 1.00 96.75 104 LEU A C 1
ATOM 796 O O . LEU A 1 104 ? 13.059 7.414 -18.686 1.00 96.75 104 LEU A O 1
ATOM 800 N N . ALA A 1 105 ? 11.312 8.799 -18.980 1.00 97.31 105 ALA A N 1
ATOM 801 C CA . ALA A 1 105 ? 11.263 8.675 -20.434 1.00 97.31 105 ALA A CA 1
ATOM 802 C C . ALA A 1 105 ? 12.525 9.238 -21.102 1.00 97.31 105 ALA A C 1
ATOM 804 O O . ALA A 1 105 ? 13.104 8.565 -21.948 1.00 97.31 105 ALA A O 1
ATOM 805 N N . VAL A 1 106 ? 12.981 10.426 -20.689 1.00 96.69 106 VAL A N 1
ATOM 806 C CA . VAL A 1 106 ? 14.231 11.016 -21.199 1.00 96.69 106 VAL A CA 1
ATOM 807 C C . VAL A 1 106 ? 15.418 10.114 -20.872 1.00 96.69 106 VAL A C 1
ATOM 809 O O . VAL A 1 106 ? 16.144 9.728 -21.776 1.00 96.69 106 VAL A O 1
ATOM 812 N N . SER A 1 107 ? 15.555 9.667 -19.619 1.00 95.56 107 SER A N 1
ATOM 813 C CA . SER A 1 107 ? 16.651 8.763 -19.242 1.00 95.56 107 SER A CA 1
ATOM 814 C C . SER A 1 107 ? 16.612 7.413 -19.968 1.00 95.56 107 SER A C 1
ATOM 816 O O . SER A 1 107 ? 17.662 6.829 -20.220 1.00 95.56 107 SER A O 1
ATOM 818 N N . ALA A 1 108 ? 15.426 6.904 -20.309 1.00 95.94 108 ALA A N 1
ATOM 819 C CA . ALA A 1 108 ? 15.297 5.695 -21.116 1.00 95.94 108 ALA A CA 1
ATOM 820 C C . ALA A 1 108 ? 15.760 5.921 -22.563 1.00 95.94 108 ALA A C 1
ATOM 822 O O . ALA A 1 108 ? 16.436 5.058 -23.118 1.00 95.94 108 ALA A O 1
ATOM 823 N N . MET A 1 109 ? 15.435 7.072 -23.161 1.00 96.06 109 MET A N 1
ATOM 824 C CA . MET A 1 109 ? 15.909 7.425 -24.503 1.00 96.06 109 MET A CA 1
ATOM 825 C C . MET A 1 109 ? 17.423 7.635 -24.519 1.00 96.06 109 MET A C 1
ATOM 827 O O . MET A 1 109 ? 18.094 7.021 -25.344 1.00 96.06 109 MET A O 1
ATOM 831 N N . ASP A 1 110 ? 17.966 8.376 -23.548 1.00 94.94 110 ASP A N 1
ATOM 832 C CA . ASP A 1 110 ? 19.415 8.566 -23.385 1.00 94.94 110 ASP A CA 1
ATOM 833 C C . ASP A 1 110 ? 20.143 7.213 -23.271 1.00 94.94 110 ASP A C 1
ATOM 835 O O . ASP A 1 110 ? 21.211 7.011 -23.851 1.00 94.94 110 ASP A O 1
ATOM 839 N N . TRP A 1 111 ? 19.555 6.255 -22.543 1.00 93.69 111 TRP A N 1
ATOM 840 C CA . TRP A 1 111 ? 20.104 4.904 -22.427 1.00 93.69 111 TRP A CA 1
ATOM 841 C C . TRP A 1 111 ? 20.109 4.161 -23.765 1.00 93.69 111 TRP A C 1
ATOM 843 O O . TRP A 1 111 ? 21.129 3.577 -24.134 1.00 93.69 111 TRP A O 1
ATOM 853 N N . ILE A 1 112 ? 18.991 4.189 -24.496 1.00 91.56 112 ILE A N 1
ATOM 854 C CA . ILE A 1 112 ? 18.865 3.529 -25.802 1.00 91.56 112 ILE A CA 1
ATOM 855 C C . ILE A 1 112 ? 19.864 4.123 -26.801 1.00 91.56 112 ILE A C 1
ATOM 857 O O . ILE A 1 112 ? 20.544 3.365 -27.490 1.00 91.56 112 ILE A O 1
ATOM 861 N N . GLU A 1 113 ? 19.988 5.450 -26.862 1.00 91.50 113 GLU A N 1
ATOM 862 C CA . GLU A 1 113 ? 20.937 6.132 -27.750 1.00 91.50 113 GLU A CA 1
ATOM 863 C C . GLU A 1 113 ? 22.386 5.765 -27.421 1.00 91.50 113 GLU A C 1
ATOM 865 O O . GLU A 1 113 ? 23.169 5.458 -28.325 1.00 91.50 113 GLU A O 1
ATOM 870 N N . ARG A 1 114 ? 22.733 5.727 -26.130 1.00 90.19 114 ARG A N 1
ATOM 871 C CA . ARG A 1 114 ? 24.065 5.327 -25.668 1.00 90.19 114 ARG A CA 1
ATOM 872 C C . ARG A 1 114 ? 24.401 3.895 -26.084 1.00 90.19 114 ARG A C 1
ATOM 874 O O . ARG A 1 114 ? 25.433 3.671 -26.710 1.00 90.19 114 ARG A O 1
ATOM 881 N N . VAL A 1 115 ? 23.501 2.952 -25.801 1.00 89.25 115 VAL A N 1
ATOM 882 C CA . VAL A 1 115 ? 23.658 1.539 -26.181 1.00 89.25 115 VAL A CA 1
ATOM 883 C C . VAL A 1 115 ? 23.761 1.391 -27.701 1.00 89.25 115 VAL A C 1
ATOM 885 O O . VAL A 1 115 ? 24.596 0.647 -28.207 1.00 89.25 115 VAL A O 1
ATOM 888 N N . PHE A 1 116 ? 22.949 2.128 -28.461 1.00 86.12 116 PHE A N 1
ATOM 889 C CA . PHE A 1 116 ? 22.999 2.091 -29.921 1.00 86.12 116 PHE A CA 1
ATOM 890 C C . PHE A 1 116 ? 24.337 2.604 -30.476 1.00 86.12 116 PHE A C 1
ATOM 892 O O . PHE A 1 116 ? 24.868 2.021 -31.423 1.00 86.12 116 PHE A O 1
ATOM 899 N N . GLY A 1 117 ? 24.904 3.653 -29.870 1.00 85.31 117 GLY A N 1
ATOM 900 C CA . GLY A 1 117 ? 26.236 4.160 -30.207 1.00 85.31 117 GLY A CA 1
ATOM 901 C C . GLY A 1 117 ? 27.360 3.158 -29.919 1.00 85.31 117 GLY A C 1
ATOM 902 O O . GLY A 1 117 ? 28.325 3.089 -30.677 1.00 85.31 117 GLY A O 1
ATOM 903 N N . GLU A 1 118 ? 27.221 2.342 -28.874 1.00 85.00 118 GLU A N 1
ATOM 904 C CA . GLU A 1 118 ? 28.202 1.314 -28.498 1.00 85.00 118 GLU A CA 1
ATOM 905 C C . GLU A 1 118 ? 28.192 0.105 -29.455 1.00 85.00 118 GLU A C 1
ATOM 907 O O . GLU A 1 118 ? 29.240 -0.484 -29.721 1.00 85.00 118 GLU A O 1
ATOM 912 N N . ILE A 1 119 ? 27.034 -0.246 -30.028 1.00 81.38 119 ILE A N 1
ATOM 913 C CA . ILE A 1 119 ? 26.872 -1.445 -30.872 1.00 81.38 119 ILE A CA 1
ATOM 914 C C . ILE A 1 119 ? 27.428 -1.261 -32.306 1.00 81.38 119 ILE A C 1
ATOM 916 O O . ILE A 1 119 ? 27.577 -2.250 -33.020 1.00 81.38 119 ILE A O 1
ATOM 920 N N . ASN A 1 120 ? 27.788 -0.039 -32.737 1.00 69.44 120 ASN A N 1
ATOM 921 C CA . ASN A 1 120 ? 28.319 0.267 -34.083 1.00 69.44 120 ASN A CA 1
ATOM 922 C C . ASN A 1 120 ? 27.554 -0.455 -35.222 1.00 69.44 120 ASN A C 1
ATOM 924 O O . ASN A 1 120 ? 28.073 -1.381 -35.856 1.00 69.44 120 ASN A O 1
ATOM 928 N N . PRO A 1 121 ? 26.300 -0.056 -35.500 1.00 65.44 121 PRO A N 1
ATOM 929 C CA . PRO A 1 121 ? 25.430 -0.769 -36.430 1.00 65.44 121 PRO A CA 1
ATOM 930 C C . PRO A 1 121 ? 26.000 -0.775 -37.856 1.00 65.44 121 PRO A C 1
ATOM 932 O O . PRO A 1 121 ? 26.260 0.270 -38.456 1.00 65.44 121 PRO A O 1
ATOM 935 N N . THR A 1 122 ? 26.154 -1.968 -38.431 1.00 62.38 122 THR A N 1
ATOM 936 C CA . THR A 1 122 ? 26.445 -2.120 -39.864 1.00 62.38 122 THR A CA 1
ATOM 937 C C . THR A 1 122 ? 25.147 -1.881 -40.642 1.00 62.38 122 THR A C 1
ATO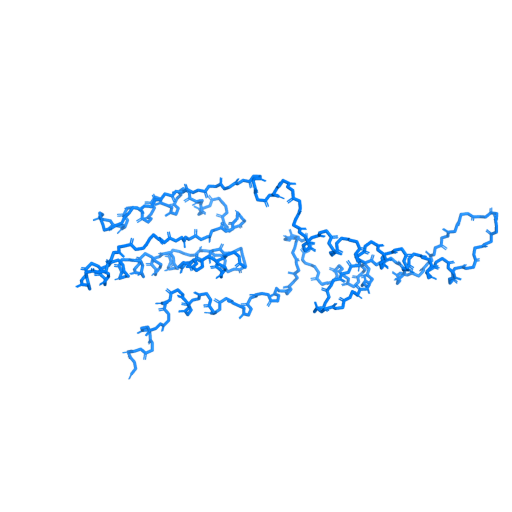M 939 O O . THR A 1 122 ? 24.123 -2.464 -40.297 1.00 62.38 122 THR A O 1
ATOM 942 N N . LYS A 1 123 ? 25.168 -1.026 -41.677 1.00 63.84 123 LYS A N 1
ATOM 943 C CA . LYS A 1 123 ? 23.967 -0.493 -42.365 1.00 63.84 123 LYS A CA 1
ATOM 944 C C . LYS A 1 123 ? 22.979 -1.533 -42.922 1.00 63.84 123 LYS A C 1
ATOM 946 O O . LYS A 1 123 ? 21.835 -1.167 -43.165 1.00 63.84 123 LYS A O 1
ATOM 951 N N . ASP A 1 124 ? 23.393 -2.786 -43.094 1.00 62.94 124 ASP A N 1
ATOM 952 C CA . ASP A 1 124 ? 22.638 -3.801 -43.839 1.00 62.94 124 ASP A CA 1
ATOM 953 C C . ASP A 1 124 ? 22.089 -4.961 -42.987 1.00 62.94 124 ASP A C 1
ATOM 955 O O . ASP A 1 124 ? 21.519 -5.901 -43.538 1.00 62.94 124 ASP A O 1
ATOM 959 N N . MET A 1 125 ? 22.223 -4.923 -41.654 1.00 60.28 125 MET A N 1
ATOM 960 C CA . MET A 1 125 ? 21.727 -5.991 -40.772 1.00 60.28 125 MET A CA 1
ATOM 961 C C . MET A 1 125 ? 20.895 -5.446 -39.606 1.00 60.28 125 MET A C 1
ATOM 963 O O . MET A 1 125 ? 21.166 -4.346 -39.124 1.00 60.28 125 MET A O 1
ATOM 967 N N . PRO A 1 126 ? 19.899 -6.209 -39.112 1.00 68.88 126 PRO A N 1
ATOM 968 C CA . PRO A 1 126 ? 19.208 -5.860 -37.878 1.00 68.88 126 PRO A CA 1
ATOM 969 C C . PRO A 1 126 ? 20.222 -5.755 -36.735 1.00 68.88 126 PRO A C 1
ATOM 971 O O . PRO A 1 126 ? 20.944 -6.708 -36.444 1.00 68.88 126 PRO A O 1
ATOM 974 N N . THR A 1 127 ? 20.281 -4.587 -36.097 1.00 69.56 127 THR A N 1
ATOM 975 C CA . THR A 1 127 ? 21.154 -4.335 -34.950 1.00 69.56 127 THR A CA 1
ATOM 976 C C . THR A 1 127 ? 20.672 -5.164 -33.765 1.00 69.56 127 THR A C 1
ATOM 978 O O . THR A 1 127 ? 19.556 -4.978 -33.282 1.00 69.56 127 THR A O 1
ATOM 981 N N . TYR A 1 128 ? 21.510 -6.078 -33.287 1.00 74.19 128 TYR A N 1
ATOM 982 C CA . TYR A 1 128 ? 21.278 -6.831 -32.061 1.00 74.19 128 TYR A CA 1
ATOM 983 C C . TYR A 1 128 ? 22.488 -6.684 -31.147 1.00 74.19 128 TYR A C 1
ATOM 985 O O . TYR A 1 128 ? 23.595 -6.394 -31.597 1.00 74.19 128 TYR A O 1
ATOM 993 N N . THR A 1 129 ? 22.273 -6.894 -29.855 1.00 76.88 129 THR A N 1
ATOM 994 C CA . THR A 1 129 ? 23.354 -6.934 -28.880 1.00 76.88 129 THR A CA 1
ATOM 995 C C . THR A 1 129 ? 23.338 -8.244 -28.119 1.00 76.88 129 THR A C 1
ATOM 997 O O . THR A 1 129 ? 22.276 -8.797 -27.839 1.00 76.88 129 THR A O 1
ATOM 1000 N N . THR A 1 130 ? 24.530 -8.747 -27.824 1.00 79.88 130 THR A N 1
ATOM 1001 C CA . THR A 1 130 ? 24.749 -9.925 -26.982 1.00 79.88 130 THR A CA 1
ATOM 1002 C C . THR A 1 130 ? 25.077 -9.550 -25.541 1.00 79.88 130 THR A C 1
ATOM 1004 O O . THR A 1 130 ? 25.201 -10.446 -24.714 1.00 79.88 130 THR A O 1
ATOM 1007 N N . ASP A 1 131 ? 25.244 -8.258 -25.239 1.00 85.19 131 ASP A N 1
ATOM 1008 C CA . ASP A 1 131 ? 25.528 -7.808 -23.881 1.00 85.19 131 ASP A CA 1
ATOM 1009 C C . ASP A 1 131 ? 24.234 -7.747 -23.061 1.00 85.19 131 ASP A C 1
ATOM 1011 O O . ASP A 1 131 ? 23.294 -7.008 -23.372 1.00 85.19 131 ASP A O 1
ATOM 1015 N N . GLU A 1 132 ? 24.194 -8.539 -21.995 1.00 85.06 132 GLU A N 1
ATOM 1016 C CA . GLU A 1 132 ? 23.074 -8.615 -21.062 1.00 85.06 132 GLU A CA 1
ATOM 1017 C C . GLU A 1 132 ? 22.864 -7.291 -20.309 1.00 85.06 132 GLU A C 1
ATOM 1019 O O . GLU A 1 132 ? 21.738 -6.993 -19.899 1.00 85.06 132 GLU A O 1
ATOM 1024 N N . GLN A 1 133 ? 23.906 -6.458 -20.182 1.00 86.75 133 GLN A N 1
ATOM 1025 C CA . GLN A 1 133 ? 23.832 -5.158 -19.509 1.00 86.75 133 GLN A CA 1
ATOM 1026 C C . GLN A 1 133 ? 22.981 -4.141 -20.274 1.00 86.75 133 GLN A C 1
ATOM 1028 O O . GLN A 1 133 ? 22.423 -3.225 -19.668 1.00 86.75 133 GLN A O 1
ATOM 1033 N N . HIS A 1 134 ? 22.830 -4.306 -21.589 1.00 89.38 134 HIS A N 1
ATOM 1034 C CA . HIS A 1 134 ? 22.035 -3.400 -22.418 1.00 89.38 134 HIS A CA 1
ATOM 1035 C C . HIS A 1 134 ? 20.527 -3.529 -22.174 1.00 89.38 134 HIS A C 1
ATOM 1037 O O . HIS A 1 134 ? 19.785 -2.563 -22.380 1.00 89.38 134 HIS A O 1
ATOM 1043 N N . SER A 1 135 ? 20.065 -4.692 -21.699 1.00 91.75 135 SER A N 1
ATOM 1044 C CA . SER A 1 135 ? 18.675 -4.898 -21.292 1.00 91.75 135 SER A CA 1
ATOM 1045 C C . SER A 1 135 ? 18.501 -4.515 -19.824 1.00 91.75 135 SER A C 1
ATOM 1047 O O . SER A 1 135 ? 18.862 -5.271 -18.923 1.00 91.75 135 SER A O 1
ATOM 1049 N N . CYS A 1 136 ? 17.939 -3.334 -19.565 1.00 93.88 136 CYS A N 1
ATOM 1050 C CA . CYS A 1 136 ? 17.801 -2.800 -18.212 1.00 93.88 136 CYS A CA 1
ATOM 1051 C C . CYS A 1 136 ? 16.382 -2.316 -17.887 1.00 93.88 136 CYS A C 1
ATOM 1053 O O . CYS A 1 136 ? 15.599 -1.962 -18.769 1.00 93.88 136 CYS A O 1
ATOM 1055 N N . VAL A 1 137 ? 16.082 -2.232 -16.593 1.00 95.00 137 VAL A N 1
ATOM 1056 C CA . VAL A 1 137 ? 14.930 -1.526 -16.033 1.00 95.00 137 VAL A CA 1
ATOM 1057 C C . VAL A 1 137 ? 15.400 -0.166 -15.532 1.00 95.00 137 VAL A C 1
ATOM 1059 O O . VAL A 1 137 ? 16.310 -0.083 -14.707 1.00 95.00 137 VAL A O 1
ATOM 1062 N N . ILE A 1 138 ? 14.763 0.906 -16.000 1.00 95.44 138 ILE A N 1
ATOM 1063 C CA . ILE A 1 138 ? 15.008 2.253 -15.479 1.00 95.44 138 ILE A CA 1
ATOM 1064 C C . ILE A 1 138 ? 14.235 2.416 -14.168 1.00 95.44 138 ILE A C 1
ATOM 1066 O O . ILE A 1 138 ? 13.002 2.424 -14.155 1.00 95.44 138 ILE A O 1
ATOM 1070 N N . GLY A 1 139 ? 14.967 2.535 -13.062 1.00 94.06 139 GLY A N 1
ATOM 1071 C CA . GLY A 1 139 ? 14.419 2.703 -11.719 1.00 94.06 139 GLY A CA 1
ATOM 1072 C C . GLY A 1 139 ? 14.857 4.007 -11.055 1.00 94.06 139 GLY A C 1
ATOM 1073 O O . GLY A 1 139 ? 15.699 4.743 -11.567 1.00 94.06 139 GLY A O 1
ATOM 1074 N N . ILE A 1 140 ? 14.287 4.292 -9.883 1.00 94.19 140 ILE A N 1
ATOM 1075 C CA . ILE A 1 140 ? 14.701 5.411 -9.026 1.00 94.19 140 ILE A CA 1
ATOM 1076 C C . ILE A 1 140 ? 15.241 4.842 -7.717 1.00 94.19 140 ILE A C 1
ATOM 1078 O O . ILE A 1 140 ? 14.525 4.124 -7.017 1.00 94.19 140 ILE A O 1
ATOM 1082 N N . VAL A 1 141 ? 16.473 5.210 -7.364 1.00 91.31 141 VAL A N 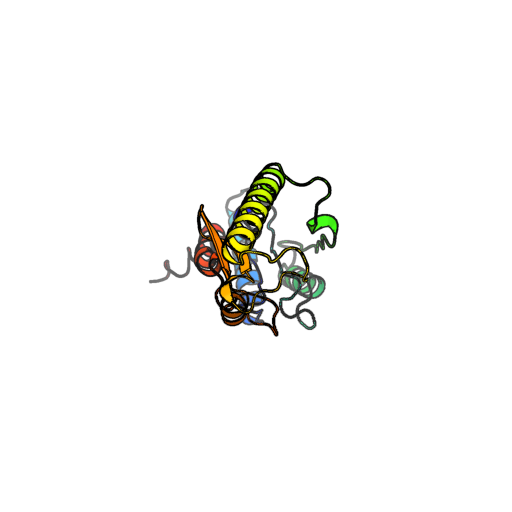1
ATOM 1083 C CA . VAL A 1 141 ? 17.099 4.880 -6.077 1.00 91.31 141 VAL A CA 1
ATOM 1084 C C . VAL A 1 141 ? 17.451 6.189 -5.374 1.00 91.31 141 VAL A C 1
ATOM 1086 O O . VAL A 1 141 ? 18.299 6.959 -5.828 1.00 91.31 141 VAL A O 1
ATOM 1089 N N . GLY A 1 142 ? 16.744 6.485 -4.281 1.00 89.50 142 GLY A N 1
ATOM 1090 C CA . GLY A 1 142 ? 16.815 7.796 -3.634 1.00 89.50 142 GLY A CA 1
ATOM 1091 C C . GLY A 1 142 ? 16.310 8.903 -4.567 1.00 89.50 142 GLY A C 1
ATOM 1092 O O . GLY A 1 142 ? 15.126 8.951 -4.897 1.00 89.50 142 GLY A O 1
ATOM 1093 N N . SER A 1 143 ? 17.204 9.800 -4.987 1.00 89.88 143 SER A N 1
ATOM 1094 C CA . SER A 1 143 ? 16.917 10.886 -5.939 1.00 89.88 143 SER A CA 1
ATOM 1095 C C . SER A 1 143 ? 17.417 10.613 -7.365 1.00 89.88 143 SER A C 1
ATOM 1097 O O . SER A 1 143 ? 17.077 11.371 -8.284 1.00 89.88 143 SER A O 1
ATOM 1099 N N . MET A 1 144 ? 18.209 9.553 -7.551 1.00 93.62 144 MET A N 1
ATOM 1100 C CA . MET A 1 144 ? 18.894 9.236 -8.804 1.00 93.62 144 MET A CA 1
ATOM 1101 C C . MET A 1 144 ? 18.081 8.267 -9.656 1.00 93.62 144 MET A C 1
ATOM 1103 O O . MET A 1 144 ? 17.401 7.383 -9.134 1.00 93.62 144 MET A O 1
ATOM 1107 N N . ILE A 1 145 ? 18.179 8.436 -10.974 1.00 94.50 145 ILE A N 1
ATOM 1108 C CA . ILE A 1 145 ? 17.647 7.488 -11.952 1.00 94.50 145 ILE A CA 1
ATOM 1109 C C . ILE A 1 145 ? 18.765 6.501 -12.259 1.00 94.50 145 ILE A C 1
ATOM 1111 O O . ILE A 1 145 ? 19.854 6.913 -12.654 1.00 94.50 145 ILE A O 1
ATOM 1115 N N . VAL A 1 146 ? 18.504 5.221 -12.020 1.00 94.12 146 VAL A N 1
ATOM 1116 C CA . VAL A 1 146 ? 19.502 4.159 -12.128 1.00 94.12 146 VAL A CA 1
ATOM 1117 C C . VAL A 1 146 ? 18.991 3.112 -13.120 1.00 94.12 146 VAL A C 1
ATOM 1119 O O . VAL A 1 146 ? 17.932 2.526 -12.876 1.00 94.12 146 VAL A O 1
ATOM 1122 N N . PRO A 1 147 ? 19.704 2.876 -14.234 1.00 93.81 147 PRO A N 1
ATOM 1123 C CA . PRO A 1 147 ? 19.468 1.719 -15.085 1.00 93.81 147 PRO A CA 1
ATOM 1124 C C . PRO A 1 147 ? 20.009 0.471 -14.381 1.00 93.81 147 PRO A C 1
ATOM 1126 O O . PRO A 1 147 ? 21.179 0.417 -14.006 1.00 93.81 147 PRO A O 1
ATOM 1129 N N . THR A 1 148 ? 19.159 -0.528 -14.169 1.00 94.44 148 THR A N 1
ATOM 1130 C CA . THR A 1 148 ? 19.548 -1.805 -13.552 1.00 94.44 148 THR A CA 1
ATOM 1131 C C . THR A 1 148 ? 19.344 -2.931 -14.558 1.00 94.44 148 THR A C 1
ATOM 1133 O O . THR A 1 148 ? 18.218 -3.070 -15.042 1.00 94.44 148 THR A O 1
ATOM 1136 N N . PRO A 1 149 ? 20.370 -3.735 -14.894 1.00 94.81 149 PRO A N 1
ATOM 1137 C CA . PRO A 1 149 ? 20.216 -4.875 -15.793 1.00 94.81 149 PRO A CA 1
ATOM 1138 C C . PRO A 1 149 ? 19.059 -5.786 -15.372 1.00 94.81 149 PRO A C 1
ATOM 1140 O O . PRO A 1 149 ? 18.816 -6.006 -14.184 1.00 94.81 149 PRO A O 1
ATOM 1143 N N . ILE A 1 150 ? 18.315 -6.312 -16.345 1.00 93.88 150 ILE A N 1
ATOM 1144 C CA . ILE A 1 150 ? 17.087 -7.074 -16.079 1.00 93.88 150 ILE A CA 1
ATOM 1145 C C . ILE A 1 150 ? 17.357 -8.347 -15.268 1.00 93.88 150 ILE A C 1
ATOM 1147 O O . ILE A 1 150 ? 16.525 -8.746 -14.454 1.00 93.88 150 ILE A O 1
ATOM 1151 N N . LEU A 1 151 ? 18.523 -8.967 -15.466 1.00 93.19 151 LEU A N 1
ATOM 1152 C CA . LEU A 1 151 ? 18.940 -10.158 -14.731 1.00 93.19 151 LEU A CA 1
ATOM 1153 C C . LEU A 1 151 ? 19.168 -9.834 -13.252 1.00 93.19 151 LEU A C 1
ATOM 1155 O O . LEU A 1 151 ? 18.605 -10.512 -12.395 1.00 93.19 151 LEU A O 1
ATOM 1159 N N . ASP A 1 152 ? 19.864 -8.737 -12.955 1.00 92.75 152 ASP A N 1
ATOM 1160 C CA . ASP A 1 152 ? 20.073 -8.260 -11.585 1.00 92.75 152 ASP A CA 1
ATOM 1161 C C . ASP A 1 152 ? 18.744 -7.861 -10.930 1.00 92.75 152 ASP A C 1
ATOM 1163 O O . ASP A 1 152 ? 18.444 -8.248 -9.799 1.00 92.75 152 ASP A O 1
ATOM 1167 N N . ALA A 1 153 ? 17.889 -7.141 -11.665 1.00 92.19 153 ALA A N 1
ATOM 1168 C CA . ALA A 1 153 ? 16.565 -6.751 -11.189 1.00 92.19 153 ALA A CA 1
ATOM 1169 C C . ALA A 1 153 ? 15.685 -7.973 -10.865 1.00 92.19 153 ALA A C 1
ATOM 1171 O O . ALA A 1 153 ? 14.922 -7.948 -9.893 1.00 92.19 153 ALA A O 1
ATOM 1172 N N . ARG A 1 154 ? 15.809 -9.060 -11.639 1.00 93.50 154 ARG A N 1
ATOM 1173 C CA . ARG A 1 154 ? 15.109 -10.326 -11.380 1.00 93.50 154 ARG A CA 1
ATOM 1174 C C . ARG A 1 154 ? 15.570 -10.964 -10.075 1.00 93.50 154 ARG A C 1
ATOM 1176 O O . ARG A 1 154 ? 14.734 -11.463 -9.327 1.00 93.50 154 ARG A O 1
ATOM 1183 N N . GLU A 1 155 ? 16.866 -10.925 -9.778 1.00 93.56 155 GLU A N 1
ATOM 1184 C CA . GLU A 1 155 ? 17.401 -11.470 -8.527 1.00 93.56 155 GLU A CA 1
ATOM 1185 C C . GLU A 1 155 ? 16.946 -10.676 -7.295 1.00 93.56 155 GLU A C 1
ATOM 1187 O O . GLU A 1 155 ? 16.829 -11.241 -6.207 1.00 93.56 155 GLU A O 1
ATOM 1192 N N . LEU A 1 156 ? 16.593 -9.399 -7.448 1.00 91.75 156 LEU A N 1
ATOM 1193 C CA . LEU A 1 156 ? 16.016 -8.580 -6.375 1.00 91.75 156 LEU A CA 1
ATOM 1194 C C . LEU A 1 156 ? 14.500 -8.786 -6.190 1.00 91.75 156 LEU A C 1
ATOM 1196 O O . LEU A 1 156 ? 13.937 -8.360 -5.176 1.00 91.75 156 LEU A O 1
ATOM 1200 N N . ALA A 1 157 ? 13.826 -9.451 -7.131 1.00 93.06 157 ALA A N 1
ATOM 1201 C CA . ALA A 1 157 ? 12.380 -9.646 -7.124 1.00 93.06 157 ALA A CA 1
ATOM 1202 C C . ALA A 1 157 ? 11.970 -11.047 -6.631 1.00 93.06 157 ALA A C 1
ATOM 1204 O O . ALA A 1 157 ? 12.526 -12.073 -7.020 1.00 93.06 157 ALA A O 1
ATOM 1205 N N . ASP A 1 158 ? 10.931 -11.112 -5.798 1.00 93.94 158 ASP A N 1
ATOM 1206 C CA . ASP A 1 158 ? 10.172 -12.340 -5.562 1.00 93.94 158 ASP A CA 1
ATOM 1207 C C . ASP A 1 158 ? 9.139 -12.484 -6.686 1.00 93.94 158 ASP A C 1
ATOM 1209 O O . ASP A 1 158 ? 8.064 -11.878 -6.663 1.00 93.94 158 ASP A O 1
ATOM 1213 N N . MET A 1 159 ? 9.462 -13.310 -7.683 1.00 92.00 159 MET A N 1
ATOM 1214 C CA . MET A 1 159 ? 8.608 -13.527 -8.855 1.00 92.00 159 MET A CA 1
ATOM 1215 C C . MET A 1 159 ? 7.276 -14.210 -8.520 1.00 92.00 159 MET A C 1
ATOM 1217 O O . MET A 1 159 ? 6.296 -14.023 -9.242 1.00 92.00 159 MET A O 1
ATOM 1221 N N . LYS A 1 160 ? 7.203 -14.975 -7.421 1.00 91.69 160 LYS A N 1
ATOM 1222 C CA . LYS A 1 160 ? 5.972 -15.665 -7.014 1.00 91.69 160 LYS A CA 1
ATOM 1223 C C . LYS A 1 160 ? 4.982 -14.682 -6.403 1.00 91.69 160 LYS A C 1
ATOM 1225 O O . LYS A 1 160 ? 3.793 -14.731 -6.716 1.00 91.69 160 LYS A O 1
ATOM 1230 N N . LYS A 1 161 ? 5.468 -13.796 -5.532 1.00 88.88 161 LYS A N 1
ATOM 1231 C CA . LYS A 1 161 ? 4.644 -12.757 -4.895 1.00 88.88 161 LYS A CA 1
ATOM 1232 C C . LYS A 1 161 ? 4.526 -11.483 -5.740 1.00 88.88 161 LYS A C 1
ATOM 1234 O O . LYS A 1 161 ? 3.663 -10.663 -5.446 1.00 88.88 161 LYS A O 1
ATOM 1239 N N . ARG A 1 162 ? 5.341 -11.347 -6.795 1.00 92.12 162 ARG A N 1
ATOM 1240 C CA . ARG A 1 162 ? 5.429 -10.179 -7.694 1.00 92.12 162 ARG A CA 1
ATOM 1241 C C . ARG A 1 162 ? 5.760 -8.882 -6.944 1.00 92.12 162 ARG A C 1
ATOM 1243 O O . ARG A 1 162 ? 5.185 -7.834 -7.220 1.00 92.12 162 ARG A O 1
ATOM 1250 N N . VAL A 1 163 ? 6.678 -8.971 -5.986 1.00 91.50 163 VAL A N 1
ATOM 1251 C CA . VAL A 1 163 ? 7.131 -7.866 -5.119 1.00 91.50 163 VAL A CA 1
ATOM 1252 C C . VAL A 1 163 ? 8.654 -7.914 -4.978 1.00 91.50 163 VAL A C 1
ATOM 1254 O O . VAL A 1 163 ? 9.242 -8.965 -5.237 1.00 91.50 163 VAL A O 1
ATOM 1257 N N . PRO A 1 164 ? 9.328 -6.824 -4.576 1.00 93.06 164 PRO A N 1
ATOM 1258 C CA . PRO A 1 164 ? 10.743 -6.899 -4.219 1.00 93.06 164 PRO A CA 1
ATOM 1259 C C . PRO A 1 164 ? 10.961 -7.817 -3.007 1.00 93.06 164 PRO A C 1
ATOM 1261 O O . PRO A 1 164 ? 10.107 -7.896 -2.120 1.00 93.06 164 PRO A O 1
ATOM 1264 N N . LYS A 1 165 ? 12.119 -8.486 -2.949 1.00 91.94 165 LYS A N 1
ATOM 1265 C CA . LYS A 1 165 ? 12.523 -9.302 -1.788 1.00 91.94 165 LYS A CA 1
ATOM 1266 C C . LYS A 1 165 ? 12.675 -8.450 -0.526 1.00 91.94 165 LYS A C 1
ATOM 1268 O O . LYS A 1 165 ? 12.282 -8.880 0.555 1.00 91.94 165 LYS A O 1
ATOM 1273 N N . GLU A 1 166 ? 13.187 -7.230 -0.677 1.00 90.12 166 GLU A N 1
ATOM 1274 C CA . GLU A 1 166 ? 13.364 -6.269 0.411 1.00 90.12 166 GLU A CA 1
ATOM 1275 C C . GLU A 1 166 ? 12.463 -5.045 0.223 1.00 90.12 166 GLU A C 1
ATOM 1277 O O . GLU A 1 166 ? 12.475 -4.379 -0.813 1.00 90.12 166 GLU A O 1
ATOM 1282 N N . SER A 1 167 ? 11.673 -4.724 1.248 1.00 91.12 167 SER A N 1
ATOM 1283 C CA . SER A 1 167 ? 10.754 -3.584 1.241 1.00 91.12 167 SER A CA 1
ATOM 1284 C C . SER A 1 167 ? 11.305 -2.442 2.089 1.00 91.12 167 SER A C 1
ATOM 1286 O O . SER A 1 167 ? 11.194 -2.459 3.314 1.00 91.12 167 SER A O 1
ATOM 1288 N N . TRP A 1 168 ? 11.852 -1.411 1.439 1.00 90.88 168 TRP A N 1
ATOM 1289 C CA . TRP A 1 168 ? 12.464 -0.247 2.102 1.00 90.88 168 TRP A CA 1
ATOM 1290 C C . TRP A 1 168 ? 11.541 0.452 3.118 1.00 90.88 168 TRP A C 1
ATOM 1292 O O . TRP A 1 168 ? 11.984 0.978 4.135 1.00 90.88 168 TRP A O 1
ATOM 1302 N N . TRP A 1 169 ? 10.232 0.445 2.863 1.00 90.94 169 TRP A N 1
ATOM 1303 C CA . TRP A 1 169 ? 9.229 1.134 3.674 1.00 90.94 169 TRP A CA 1
ATOM 1304 C C . TRP A 1 169 ? 8.865 0.381 4.961 1.00 90.94 169 TRP A C 1
ATOM 1306 O O . TRP A 1 169 ? 8.164 0.944 5.805 1.00 90.94 169 TRP A O 1
ATOM 1316 N N . MET A 1 170 ? 9.346 -0.852 5.158 1.00 91.38 170 MET A N 1
ATOM 1317 C CA . MET A 1 170 ? 9.137 -1.590 6.411 1.00 91.38 170 MET A CA 1
ATOM 1318 C C . MET A 1 170 ? 9.752 -0.863 7.612 1.00 91.38 170 MET A C 1
ATOM 1320 O O . MET A 1 170 ? 9.171 -0.880 8.696 1.00 91.38 170 MET A O 1
ATOM 1324 N N . GLY A 1 171 ? 10.844 -0.116 7.408 1.00 90.38 171 GLY A N 1
ATOM 1325 C CA . GLY A 1 171 ? 11.434 0.744 8.440 1.00 90.38 171 GLY A CA 1
ATOM 1326 C C . GLY A 1 171 ? 10.508 1.869 8.926 1.00 90.38 171 GLY A C 1
ATOM 1327 O O . GLY A 1 171 ? 10.692 2.381 10.025 1.00 90.38 171 GLY A O 1
ATOM 1328 N N . LEU A 1 172 ? 9.470 2.227 8.160 1.00 89.62 172 LEU A N 1
ATOM 1329 C CA . LEU A 1 172 ? 8.473 3.230 8.554 1.00 89.62 172 LEU A CA 1
ATOM 1330 C C . LEU A 1 172 ? 7.324 2.635 9.386 1.00 89.62 172 LEU A C 1
ATOM 1332 O O . LEU A 1 172 ? 6.493 3.383 9.904 1.00 89.62 172 LEU A O 1
ATOM 1336 N N . ARG A 1 173 ? 7.239 1.304 9.524 1.00 88.81 173 ARG A N 1
ATOM 1337 C CA . ARG A 1 173 ? 6.159 0.632 10.272 1.00 88.81 173 ARG A CA 1
ATOM 1338 C C . ARG A 1 173 ? 6.095 1.043 11.748 1.00 88.81 173 ARG A C 1
ATOM 1340 O O . ARG A 1 173 ? 4.981 1.326 12.199 1.00 88.81 173 ARG A O 1
ATOM 1347 N N . PR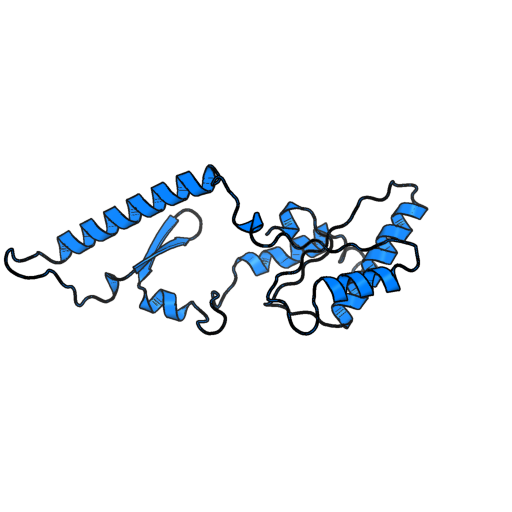O A 1 174 ? 7.213 1.140 12.496 1.00 89.50 174 PRO A N 1
ATOM 1348 C CA . PRO A 1 174 ? 7.172 1.567 13.894 1.00 89.50 174 PRO A CA 1
ATOM 1349 C C . PRO A 1 174 ? 6.577 2.970 14.062 1.00 89.50 174 PRO A C 1
ATOM 1351 O O . PRO A 1 174 ? 5.788 3.197 14.973 1.00 89.50 174 PRO A O 1
ATOM 1354 N N . LEU A 1 175 ? 6.841 3.890 13.124 1.00 89.19 175 LEU A N 1
ATOM 1355 C CA . LEU A 1 175 ? 6.292 5.250 13.175 1.00 89.19 175 LEU A CA 1
ATOM 1356 C C . LEU A 1 175 ? 4.760 5.258 13.171 1.00 89.19 175 LEU A C 1
ATOM 1358 O O . LEU A 1 175 ? 4.152 6.023 13.913 1.00 89.19 175 LEU A O 1
ATOM 1362 N N . ILE A 1 176 ? 4.123 4.376 12.395 1.00 87.69 176 ILE A N 1
ATOM 1363 C CA . ILE A 1 176 ? 2.657 4.255 12.375 1.00 87.69 176 ILE A CA 1
ATOM 1364 C C . ILE A 1 176 ? 2.139 3.802 13.748 1.00 87.69 176 ILE A C 1
ATOM 1366 O O . ILE A 1 176 ? 1.117 4.299 14.213 1.00 87.69 176 ILE A O 1
ATOM 1370 N N . ARG A 1 177 ? 2.845 2.889 14.428 1.00 85.38 177 ARG A N 1
ATOM 1371 C CA . ARG A 1 177 ? 2.453 2.395 15.761 1.00 85.38 177 ARG A CA 1
ATOM 1372 C C . ARG A 1 177 ? 2.601 3.468 16.838 1.00 85.38 177 ARG A C 1
ATOM 1374 O O . ARG A 1 177 ? 1.714 3.598 17.687 1.00 85.38 177 ARG A O 1
ATOM 1381 N N . VAL A 1 178 ? 3.676 4.253 16.771 1.00 88.50 178 VAL A N 1
ATOM 1382 C CA . VAL A 1 178 ? 3.925 5.385 17.675 1.00 88.50 178 VAL A CA 1
ATOM 1383 C C . VAL A 1 178 ? 2.868 6.472 17.479 1.00 88.50 178 VAL A C 1
ATOM 1385 O O . VAL A 1 178 ? 2.199 6.857 18.438 1.00 88.50 178 VAL A O 1
ATOM 1388 N N . LEU A 1 179 ? 2.647 6.915 16.237 1.00 86.12 179 LEU A N 1
ATOM 1389 C CA . LEU A 1 179 ? 1.652 7.944 15.911 1.00 86.12 179 LEU A CA 1
ATOM 1390 C C . LEU A 1 179 ? 0.218 7.473 16.196 1.00 86.12 179 LEU A C 1
ATOM 1392 O O . LEU A 1 179 ? -0.618 8.259 16.633 1.00 86.12 179 LEU A O 1
ATOM 1396 N N . GLY A 1 180 ? -0.045 6.173 16.046 1.00 83.19 180 GLY A N 1
ATOM 1397 C CA . GLY A 1 180 ? -1.294 5.529 16.449 1.00 83.19 180 GLY A CA 1
ATOM 1398 C C . GLY A 1 180 ? -1.467 5.351 17.964 1.00 83.19 180 GLY A C 1
ATOM 1399 O O . GLY A 1 180 ? -2.458 4.764 18.384 1.00 83.19 180 GLY A O 1
ATOM 1400 N N . LYS A 1 181 ? -0.532 5.825 18.806 1.00 83.19 181 LYS A N 1
ATOM 1401 C CA . LYS A 1 181 ? -0.553 5.697 20.280 1.00 83.19 181 LYS A CA 1
ATOM 1402 C C . LYS A 1 181 ? -0.655 4.251 20.790 1.00 83.19 181 LYS A C 1
ATOM 1404 O O . LYS A 1 181 ? -1.239 3.996 21.851 1.00 83.19 181 LYS A O 1
ATOM 1409 N N . ARG A 1 182 ? -0.104 3.281 20.054 1.00 76.12 182 ARG A N 1
ATOM 1410 C CA . ARG A 1 182 ? -0.107 1.873 20.484 1.00 76.12 182 ARG A CA 1
ATOM 1411 C C . ARG A 1 182 ? 0.914 1.614 21.587 1.00 76.12 182 ARG A C 1
ATOM 1413 O O . ARG A 1 182 ? 0.538 1.131 22.648 1.00 76.12 182 ARG A O 1
ATOM 1420 N N . GLU A 1 183 ? 2.159 2.021 21.359 1.00 62.56 183 GLU A N 1
ATOM 1421 C CA . GLU A 1 183 ? 3.319 1.687 22.205 1.00 62.56 183 GLU A CA 1
ATOM 1422 C C . GLU A 1 183 ? 3.481 2.595 23.438 1.00 62.56 183 GLU A C 1
ATOM 1424 O O . GLU A 1 183 ? 4.270 2.298 24.327 1.00 62.56 183 GLU A O 1
ATOM 1429 N N . TYR A 1 184 ? 2.690 3.668 23.552 1.00 52.25 184 TYR A N 1
ATOM 1430 C CA . TYR A 1 184 ? 2.812 4.662 24.631 1.00 52.25 184 TYR A CA 1
ATOM 1431 C C . TYR A 1 184 ? 2.542 4.103 26.044 1.00 52.25 184 TYR A C 1
ATOM 1433 O O . TYR A 1 184 ? 2.881 4.738 27.035 1.00 52.25 184 TYR A O 1
ATOM 1441 N N . HIS A 1 185 ? 1.919 2.924 26.157 1.00 46.78 185 HIS A N 1
ATOM 1442 C CA . HIS A 1 185 ? 1.512 2.346 27.443 1.00 46.78 185 HIS A CA 1
ATOM 1443 C C . HIS A 1 185 ? 2.202 1.036 27.822 1.00 46.78 185 HIS A C 1
ATOM 1445 O O . HIS A 1 185 ? 2.159 0.683 28.999 1.00 46.78 185 HIS A O 1
ATOM 1451 N N . ASP A 1 186 ? 2.852 0.338 26.890 1.00 44.56 186 ASP A N 1
ATOM 1452 C CA . ASP A 1 186 ? 3.592 -0.883 27.239 1.00 44.56 186 ASP A CA 1
ATOM 1453 C C . ASP A 1 186 ? 4.905 -0.544 27.965 1.00 44.56 186 ASP A C 1
ATOM 1455 O O . ASP A 1 186 ? 5.368 -1.316 28.798 1.00 44.56 186 ASP A O 1
ATOM 1459 N N . GLN A 1 187 ? 5.445 0.661 27.745 1.00 35.69 187 GLN A N 1
ATOM 1460 C CA . GLN A 1 187 ? 6.601 1.191 28.479 1.00 35.69 187 GLN A CA 1
ATOM 1461 C C . GLN A 1 187 ? 6.241 1.859 29.817 1.00 35.69 187 GLN A C 1
ATOM 1463 O O . GLN A 1 187 ? 7.119 2.059 30.644 1.00 35.69 187 GLN A O 1
ATOM 1468 N N . ALA A 1 188 ? 4.965 2.172 30.069 1.00 36.62 188 ALA A N 1
ATOM 1469 C CA . ALA A 1 188 ? 4.509 2.785 31.325 1.00 36.62 188 ALA A CA 1
ATOM 1470 C C . ALA A 1 188 ? 4.212 1.752 32.437 1.00 36.62 188 ALA A C 1
ATOM 1472 O O . ALA A 1 188 ? 3.611 2.091 33.457 1.00 36.62 188 ALA A O 1
ATOM 1473 N N . LYS A 1 189 ? 4.564 0.480 32.210 1.00 33.47 189 LYS A N 1
ATOM 1474 C CA . LYS A 1 189 ? 4.423 -0.639 33.158 1.00 33.47 189 LYS A CA 1
ATOM 1475 C C . LYS A 1 189 ? 5.766 -1.269 33.565 1.00 33.47 189 LYS A C 1
ATOM 1477 O O . LYS A 1 189 ? 5.765 -2.367 34.121 1.00 33.47 189 LYS A O 1
ATOM 1482 N N . LEU A 1 190 ? 6.876 -0.587 33.294 1.00 32.88 190 LEU A N 1
ATOM 1483 C CA . LEU A 1 190 ? 8.185 -0.828 33.912 1.00 32.88 190 LEU A CA 1
ATOM 1484 C C . LEU A 1 190 ? 8.435 0.258 34.960 1.00 32.88 190 LEU A C 1
ATOM 1486 O O . LEU A 1 190 ? 9.043 -0.082 35.995 1.00 32.88 190 LEU A O 1
#

Organism: NCBI:txid261099